Protein AF-A0A975DBH4-F1 (afdb_monomer_lite)

Radius of gyration: 19.82 Å; chains: 1; bounding box: 52×34×59 Å

Foldseek 3Di:
DALADVVLVAHNPHDLVSLLVSCCVVVVHDDDPVNVQQSVQLNVLLCCVPPPDQALLCVQLQLVFFDCLQQDADPPDDPVDDRSVGDGVAFFEWEWEWDQDPFGIWIFIFGDFVNDTDQDWDACDNRTRTNTDDNVGNTTSGGGTPLLVLLLCCLVPNDSSSVVSLSSSLVSVVVSVVVCVVRHHHPYYDFAGSVRLSVQCNVCSVDDSCCRRVPPRPPDPD

Structure (mmCIF, N/CA/C/O backbone):
data_AF-A0A975DBH4-F1
#
_entry.id   AF-A0A975DBH4-F1
#
loop_
_atom_site.group_PDB
_atom_site.id
_atom_site.type_symbol
_atom_site.label_atom_id
_atom_site.label_alt_id
_atom_site.label_comp_id
_atom_site.label_asym_id
_atom_site.label_entity_id
_atom_site.label_seq_id
_atom_site.pdbx_PDB_ins_code
_atom_site.Cartn_x
_atom_site.Cartn_y
_atom_site.Cartn_z
_atom_site.occupancy
_atom_site.B_iso_or_equiv
_atom_site.auth_seq_id
_atom_site.auth_comp_id
_atom_site.auth_asym_id
_atom_site.auth_atom_id
_atom_site.pdbx_PDB_model_num
ATOM 1 N N . MET A 1 1 ? -15.364 19.475 2.484 1.00 45.53 1 MET A N 1
ATOM 2 C CA . MET A 1 1 ? -15.512 18.576 3.645 1.00 45.53 1 MET A CA 1
ATOM 3 C C . MET A 1 1 ? -14.142 18.010 3.915 1.00 45.53 1 MET A C 1
ATOM 5 O O . MET A 1 1 ? -13.527 17.558 2.954 1.00 45.53 1 MET A O 1
ATOM 9 N N . GLY A 1 2 ? -13.657 18.137 5.149 1.00 58.53 2 GLY A N 1
ATOM 10 C CA . GLY A 1 2 ? -12.358 17.598 5.542 1.00 58.53 2 GLY A CA 1
ATOM 11 C C . GLY A 1 2 ? -12.305 16.074 5.429 1.00 58.53 2 GLY A C 1
ATOM 12 O O . GLY A 1 2 ? -13.339 15.416 5.276 1.00 58.53 2 GLY A O 1
ATOM 13 N N . LEU A 1 3 ? -11.099 15.515 5.485 1.00 82.75 3 LEU A N 1
ATOM 14 C CA . LEU A 1 3 ? -10.857 14.070 5.423 1.00 82.75 3 LEU A CA 1
ATOM 15 C C . LEU A 1 3 ? -11.415 13.332 6.647 1.00 82.75 3 LEU A C 1
ATOM 17 O O . LEU A 1 3 ? -11.694 12.138 6.559 1.00 82.75 3 LEU A O 1
ATOM 21 N N . TYR A 1 4 ? -11.619 14.044 7.755 1.00 90.06 4 TYR A N 1
ATOM 22 C CA . TYR A 1 4 ? -12.255 13.540 8.967 1.00 90.06 4 TYR A CA 1
ATOM 23 C C . TYR A 1 4 ? -13.543 14.323 9.271 1.00 90.06 4 TYR A C 1
ATOM 25 O O . TYR A 1 4 ? -13.634 15.511 8.952 1.00 90.06 4 TYR A O 1
ATOM 33 N N . PRO A 1 5 ? -14.540 13.692 9.917 1.00 90.00 5 PRO A N 1
ATOM 34 C CA . PRO A 1 5 ? -15.685 14.394 10.491 1.00 90.00 5 PRO A CA 1
ATOM 35 C C . PRO A 1 5 ? -15.265 15.549 11.412 1.00 90.00 5 PRO A C 1
ATOM 37 O O . PRO A 1 5 ? -14.407 15.374 12.277 1.00 90.00 5 PRO A O 1
ATOM 40 N N . GLU A 1 6 ? -15.912 16.713 11.278 1.00 87.25 6 GLU A N 1
ATOM 41 C CA . GLU A 1 6 ? -15.564 17.930 12.037 1.00 87.25 6 GLU A CA 1
ATOM 42 C C . GLU A 1 6 ? -15.588 17.709 13.556 1.00 87.25 6 GLU A C 1
ATOM 44 O O . GLU A 1 6 ? -14.738 18.233 14.277 1.00 87.25 6 GLU A O 1
ATOM 49 N N . GLN A 1 7 ? -16.509 16.872 14.047 1.00 88.94 7 GLN A N 1
ATOM 50 C CA . GLN A 1 7 ? -16.625 16.541 15.470 1.00 88.94 7 GLN A CA 1
ATOM 51 C C . GLN A 1 7 ? -15.372 15.873 16.065 1.00 88.94 7 GLN A C 1
ATOM 53 O O . GLN A 1 7 ? -15.198 15.895 17.282 1.00 88.94 7 GLN A O 1
ATOM 58 N N . TYR A 1 8 ? -14.496 15.291 15.238 1.00 91.56 8 TYR A N 1
ATOM 59 C CA . TYR A 1 8 ? -13.270 14.644 15.713 1.00 91.56 8 TYR A CA 1
ATOM 60 C C . TYR A 1 8 ? -12.190 15.671 16.069 1.00 91.56 8 TYR A C 1
ATOM 62 O O . TYR A 1 8 ? -11.286 15.365 16.845 1.00 91.56 8 TYR A O 1
ATOM 70 N N . GLY A 1 9 ? -12.277 16.896 15.532 1.00 89.75 9 GLY A N 1
ATOM 71 C CA . GLY A 1 9 ? -11.274 17.941 15.750 1.00 89.75 9 GLY A CA 1
ATOM 72 C C . GLY A 1 9 ? -9.884 17.577 15.214 1.00 89.75 9 GLY A C 1
ATOM 73 O O . GLY A 1 9 ? -8.885 18.063 15.741 1.00 89.75 9 GLY A O 1
ATOM 74 N N . LEU A 1 10 ? -9.822 16.698 14.208 1.00 91.88 10 LEU A N 1
ATOM 75 C CA . LEU A 1 10 ? -8.593 16.286 13.532 1.00 91.88 10 LEU A CA 1
ATOM 76 C C . LEU A 1 10 ? -8.389 17.124 12.260 1.00 91.88 10 LEU A C 1
ATOM 78 O O . LEU A 1 10 ? -9.359 17.331 11.526 1.00 91.88 10 LEU A O 1
ATOM 82 N N . PRO A 1 11 ? -7.164 17.601 11.978 1.00 91.50 11 PRO A N 1
ATOM 83 C CA . PRO A 1 11 ? -6.876 18.296 10.730 1.00 91.50 11 PRO A CA 1
ATOM 84 C C . PRO A 1 11 ? -6.831 17.322 9.538 1.00 91.50 11 PRO A C 1
ATOM 86 O O . PRO A 1 11 ? -6.677 16.112 9.707 1.00 91.50 11 PRO A O 1
ATOM 89 N N . ASP A 1 12 ? -6.939 17.841 8.313 1.00 87.50 12 ASP A N 1
ATOM 90 C CA . ASP A 1 12 ? -6.899 17.013 7.096 1.00 87.50 12 ASP A CA 1
ATOM 91 C C . ASP A 1 12 ? -5.541 16.318 6.902 1.00 87.50 12 ASP A C 1
ATOM 93 O O . ASP A 1 12 ? -5.469 15.202 6.391 1.00 87.50 12 ASP A O 1
ATOM 97 N N . ASP A 1 13 ? -4.458 16.946 7.349 1.00 87.75 13 ASP A N 1
ATOM 98 C CA . ASP A 1 13 ? -3.102 16.404 7.332 1.00 87.75 13 ASP A CA 1
ATOM 99 C C . ASP A 1 13 ? -2.736 15.638 8.613 1.00 87.75 13 ASP A C 1
ATOM 101 O O . ASP A 1 13 ? -1.554 15.389 8.841 1.00 87.75 13 ASP A O 1
ATOM 105 N N . ALA A 1 14 ? -3.728 15.231 9.419 1.00 92.00 14 ALA A N 1
ATOM 106 C CA . ALA A 1 14 ? -3.498 14.456 10.636 1.00 92.00 14 ALA A CA 1
ATOM 107 C C . ALA A 1 14 ? -2.628 13.222 10.371 1.00 92.00 14 ALA A C 1
ATOM 109 O O . ALA A 1 14 ? -2.927 12.405 9.490 1.00 92.00 14 ALA A O 1
ATOM 110 N N . GLU A 1 15 ? -1.598 13.076 11.197 1.00 92.69 15 GLU A N 1
ATOM 111 C CA . GLU A 1 15 ? -0.702 11.925 11.226 1.00 92.69 15 GLU A CA 1
ATOM 112 C C . GLU A 1 15 ? -1.185 10.904 12.261 1.00 92.69 15 GLU A C 1
ATOM 114 O O . GLU A 1 15 ? -2.005 11.194 13.145 1.00 92.69 15 GLU A O 1
ATOM 119 N N . ILE A 1 16 ? -0.600 9.707 12.250 1.00 94.75 16 ILE A N 1
ATOM 120 C CA . ILE A 1 16 ? -0.940 8.660 13.220 1.00 94.75 16 ILE A CA 1
ATOM 121 C C . ILE A 1 16 ? -0.782 9.114 14.682 1.00 94.75 16 ILE A C 1
ATOM 123 O O . ILE A 1 16 ? -1.477 8.626 15.580 1.00 94.75 16 ILE A O 1
ATOM 127 N N . LYS A 1 17 ? 0.120 10.068 14.954 1.00 94.31 17 LYS A N 1
ATOM 128 C CA . LYS A 1 17 ? 0.323 10.648 16.293 1.00 94.31 17 LYS A CA 1
ATOM 129 C C . LYS A 1 17 ? -0.921 11.395 16.789 1.00 94.31 17 LYS A C 1
ATOM 131 O O . LYS A 1 17 ? -1.243 11.292 17.974 1.00 94.31 17 LYS A O 1
ATOM 136 N N . ASP A 1 18 ? -1.635 12.070 15.892 1.00 96.00 18 ASP A N 1
ATOM 137 C CA . ASP A 1 18 ? -2.831 12.852 16.204 1.00 96.00 18 ASP A CA 1
ATOM 138 C C . ASP A 1 18 ? -4.007 11.911 16.485 1.00 96.00 18 ASP A C 1
ATOM 140 O O . ASP A 1 18 ? -4.714 12.070 17.481 1.00 96.00 18 ASP A O 1
ATOM 144 N N . ILE A 1 19 ? -4.133 10.836 15.697 1.00 96.44 19 ILE A N 1
ATOM 145 C CA . ILE A 1 19 ? -5.122 9.770 15.920 1.00 96.44 19 ILE A CA 1
ATOM 146 C C . ILE A 1 19 ? -4.878 9.058 17.263 1.00 96.44 19 ILE A C 1
ATOM 148 O O . ILE A 1 19 ? -5.809 8.815 18.035 1.00 96.44 19 ILE A O 1
ATOM 152 N N . ASN A 1 20 ? -3.616 8.772 17.600 1.00 95.31 20 ASN A N 1
ATOM 153 C CA . ASN A 1 20 ? -3.241 8.199 18.896 1.00 95.31 20 ASN A CA 1
ATOM 154 C C . ASN A 1 20 ? -3.551 9.148 20.066 1.00 95.31 20 ASN A C 1
ATOM 156 O O . ASN A 1 20 ? -4.018 8.701 21.118 1.00 95.31 20 ASN A O 1
ATOM 160 N N . ALA A 1 21 ? -3.287 10.448 19.908 1.00 95.25 21 ALA A N 1
ATOM 161 C CA . ALA A 1 21 ? -3.626 11.456 20.909 1.00 95.25 21 ALA A CA 1
ATOM 162 C C . ALA A 1 21 ? -5.147 11.557 21.102 1.00 95.25 21 ALA A C 1
ATOM 164 O O . ALA A 1 21 ? -5.619 11.620 22.241 1.00 95.25 21 ALA A O 1
ATOM 165 N N . PHE A 1 22 ? -5.911 11.479 20.011 1.00 96.06 22 PHE A N 1
ATOM 166 C CA . PHE A 1 22 ? -7.368 11.438 20.045 1.00 96.06 22 PHE A CA 1
ATOM 167 C C . PHE A 1 22 ? -7.885 10.203 20.797 1.00 96.06 22 PHE A C 1
ATOM 169 O O . PHE A 1 22 ? -8.673 10.351 21.732 1.00 96.06 22 PHE A O 1
ATOM 176 N N . LYS A 1 23 ? -7.353 9.004 20.514 1.00 96.81 23 LYS A N 1
ATOM 177 C CA . LYS A 1 23 ? -7.706 7.774 21.250 1.00 96.81 23 LYS A CA 1
ATOM 178 C C . LYS A 1 23 ? -7.423 7.887 22.747 1.00 96.81 23 LYS A C 1
ATOM 180 O O . LYS A 1 23 ? -8.274 7.546 23.564 1.00 96.81 23 LYS A O 1
ATOM 185 N N . LYS A 1 24 ? -6.250 8.413 23.119 1.00 95.25 24 LYS A N 1
ATOM 186 C CA . LYS A 1 24 ? -5.886 8.646 24.529 1.00 95.25 24 LYS A CA 1
ATOM 187 C C . LYS A 1 24 ? -6.849 9.604 25.216 1.00 95.25 24 LYS A C 1
ATOM 189 O O . LYS A 1 24 ? -7.177 9.387 26.376 1.00 95.25 24 LYS A O 1
ATOM 194 N N . LYS A 1 25 ? -7.299 10.652 24.524 1.00 94.00 25 LYS A N 1
ATOM 195 C CA . LYS A 1 25 ? -8.252 11.619 25.079 1.00 94.00 25 LYS A CA 1
ATOM 196 C C . LYS A 1 25 ? -9.600 10.967 25.396 1.00 94.00 25 LYS A C 1
ATOM 198 O O . LYS A 1 25 ? -10.154 11.249 26.453 1.00 94.00 25 LYS A O 1
ATOM 203 N N . ILE A 1 26 ? -10.098 10.092 24.520 1.00 92.94 26 ILE A N 1
ATOM 204 C CA . ILE A 1 26 ? -11.358 9.359 24.733 1.00 92.94 26 ILE A CA 1
ATOM 205 C C . ILE A 1 26 ? -11.217 8.351 25.886 1.00 92.94 26 ILE A C 1
ATOM 207 O O . ILE A 1 26 ? -12.086 8.266 26.750 1.00 92.94 26 ILE A O 1
ATOM 211 N N . ASN A 1 27 ? -10.091 7.637 25.939 1.00 91.38 27 ASN A N 1
ATOM 212 C CA . ASN A 1 27 ? -9.873 6.517 26.860 1.00 91.38 27 ASN A CA 1
ATOM 213 C C . ASN A 1 27 ? -9.028 6.861 28.094 1.00 91.38 27 ASN A C 1
ATOM 215 O O . ASN A 1 27 ? -8.391 5.982 28.671 1.00 91.38 27 ASN A O 1
ATOM 219 N N . TRP A 1 28 ? -8.985 8.132 28.500 1.00 88.56 28 TRP A N 1
ATOM 220 C CA . TRP A 1 28 ? -8.282 8.569 29.717 1.00 88.56 28 TRP A CA 1
ATOM 221 C C . TRP A 1 28 ? -6.802 8.140 29.783 1.00 88.56 28 TRP A C 1
ATOM 223 O O . TRP A 1 28 ? -6.252 7.887 30.851 1.00 88.56 28 TRP A O 1
ATOM 233 N N . GLY A 1 29 ? -6.141 8.083 28.626 1.00 88.12 29 GLY A N 1
ATOM 234 C CA . GLY A 1 29 ? -4.723 7.757 28.476 1.00 88.12 29 GLY A CA 1
ATOM 235 C C . GLY A 1 29 ? -4.425 6.314 28.063 1.00 88.12 29 GLY A C 1
ATOM 236 O O . GLY A 1 29 ? -3.310 6.054 27.602 1.00 88.12 29 GLY A O 1
ATOM 237 N N . GLU A 1 30 ? -5.388 5.395 28.146 1.00 89.19 30 GLU A N 1
ATOM 238 C CA . GLU A 1 30 ? -5.184 3.998 27.751 1.00 89.19 30 GLU A CA 1
ATOM 239 C C . GLU A 1 30 ? -5.454 3.770 26.257 1.00 89.19 30 GLU A C 1
ATOM 241 O O . GLU A 1 30 ? -6.458 4.211 25.702 1.00 89.19 30 GLU A O 1
ATOM 246 N N . ILE A 1 31 ? -4.565 3.035 25.582 1.00 92.25 31 ILE A N 1
ATOM 247 C CA . ILE A 1 31 ? -4.790 2.595 24.199 1.00 92.25 31 ILE A CA 1
ATOM 248 C C . ILE A 1 31 ? -4.929 1.068 24.190 1.00 92.25 31 ILE A C 1
ATOM 250 O O . ILE A 1 31 ? -3.949 0.386 24.497 1.00 92.25 31 ILE A O 1
ATOM 254 N N . PRO A 1 32 ? -6.090 0.512 23.792 1.00 94.62 32 PRO A N 1
ATOM 255 C CA . PRO A 1 32 ? -6.290 -0.931 23.706 1.00 94.62 32 PRO A CA 1
ATOM 256 C C . PRO A 1 32 ? -5.304 -1.617 22.753 1.00 94.62 32 PRO A C 1
ATOM 258 O O . PRO A 1 32 ? -4.976 -1.084 21.692 1.00 94.62 32 PRO A O 1
ATOM 261 N N . ALA A 1 33 ? -4.894 -2.846 23.080 1.00 95.75 33 ALA A N 1
ATOM 262 C CA . ALA A 1 33 ? -3.910 -3.600 22.296 1.00 95.75 33 ALA A CA 1
ATOM 263 C C . ALA A 1 33 ? -4.304 -3.777 20.818 1.00 95.75 33 ALA A C 1
ATOM 265 O O . ALA A 1 33 ? -3.446 -3.721 19.940 1.00 95.75 33 ALA A O 1
ATOM 266 N N . PHE A 1 34 ? -5.599 -3.949 20.526 1.00 96.19 34 PHE A N 1
ATOM 267 C CA . PHE A 1 34 ? -6.061 -4.110 19.147 1.00 96.19 34 PHE A CA 1
ATOM 268 C C . PHE A 1 34 ? -5.871 -2.831 18.316 1.00 96.19 34 PHE A C 1
ATOM 270 O O . PHE A 1 34 ? -5.371 -2.889 17.195 1.00 96.19 34 PHE A O 1
ATOM 277 N N . PHE A 1 35 ? -6.175 -1.672 18.906 1.00 97.75 35 PHE A N 1
ATOM 278 C CA . PHE A 1 35 ? -5.903 -0.374 18.295 1.00 97.75 35 PHE A CA 1
ATOM 279 C C . PHE A 1 35 ? -4.400 -0.168 18.087 1.00 97.75 35 PHE A C 1
ATOM 281 O O . PHE A 1 35 ? -3.986 0.241 17.009 1.00 97.75 35 PHE A O 1
ATOM 288 N N . GLN A 1 36 ? -3.566 -0.503 19.081 1.00 96.88 36 GLN A N 1
ATOM 289 C CA . GLN A 1 36 ? -2.107 -0.390 18.952 1.00 96.88 36 GLN A CA 1
ATOM 290 C C . GLN A 1 36 ? -1.554 -1.262 17.818 1.00 96.88 36 GLN A C 1
ATOM 292 O O . GLN A 1 36 ? -0.681 -0.815 17.078 1.00 96.88 36 GLN A O 1
ATOM 297 N N . LEU A 1 37 ? -2.060 -2.491 17.666 1.00 97.62 37 LEU A N 1
ATOM 298 C CA . LEU A 1 37 ? -1.641 -3.416 16.611 1.00 97.62 37 LEU A CA 1
ATOM 299 C C . LEU A 1 37 ? -1.875 -2.820 15.217 1.00 97.62 37 LEU A C 1
ATOM 301 O O . LEU A 1 37 ? -0.970 -2.817 14.382 1.00 97.62 37 LEU A O 1
ATOM 305 N N . VAL A 1 38 ? -3.084 -2.313 14.977 1.00 98.06 38 VAL A N 1
ATOM 306 C CA . VAL A 1 38 ? -3.473 -1.719 13.692 1.00 98.06 38 VAL A CA 1
ATOM 307 C C . VAL A 1 38 ? -2.775 -0.374 13.491 1.00 98.06 38 VAL A C 1
ATOM 309 O O . VAL A 1 38 ? -2.179 -0.138 12.441 1.00 98.06 38 VAL A O 1
ATOM 312 N N . GLY A 1 39 ? -2.771 0.473 14.521 1.00 97.62 39 GLY A N 1
ATOM 313 C CA . GLY A 1 39 ? -2.169 1.801 14.490 1.00 97.62 39 GLY A CA 1
ATOM 314 C C . GLY A 1 39 ? -0.667 1.774 14.245 1.00 97.62 39 GLY A C 1
ATOM 315 O O . GLY A 1 39 ? -0.176 2.574 13.456 1.00 97.62 39 GLY A O 1
ATOM 316 N N . LYS A 1 40 ? 0.062 0.812 14.820 1.00 96.56 40 LYS A N 1
ATOM 317 C CA . LYS A 1 40 ? 1.493 0.635 14.537 1.00 96.56 40 LYS A CA 1
ATOM 318 C C . LYS A 1 40 ? 1.746 0.302 13.066 1.00 96.56 40 LYS A C 1
ATOM 320 O O . LYS A 1 40 ? 2.626 0.891 12.457 1.00 96.56 40 LYS A O 1
ATOM 325 N N . ALA A 1 41 ? 0.968 -0.605 12.480 1.00 96.12 41 ALA A N 1
ATOM 326 C CA . ALA A 1 41 ? 1.149 -0.972 11.078 1.00 96.12 41 ALA A CA 1
ATOM 327 C C . ALA A 1 41 ? 0.833 0.188 10.117 1.00 96.12 41 ALA A C 1
ATOM 329 O O . ALA A 1 41 ? 1.483 0.331 9.082 1.00 96.12 41 ALA A O 1
ATOM 330 N N . ILE A 1 42 ? -0.144 1.033 10.466 1.00 96.62 42 ILE A N 1
ATOM 331 C CA . ILE A 1 42 ? -0.444 2.255 9.710 1.00 96.62 42 ILE A CA 1
ATOM 332 C C . ILE A 1 42 ? 0.678 3.283 9.887 1.00 96.62 42 ILE A C 1
ATOM 334 O O . ILE A 1 42 ? 1.105 3.859 8.892 1.00 96.62 42 ILE A O 1
ATOM 338 N N . ALA A 1 43 ? 1.212 3.447 11.103 1.00 94.56 43 ALA A N 1
ATOM 339 C CA . ALA A 1 43 ? 2.381 4.290 11.364 1.00 94.56 43 ALA A CA 1
ATOM 340 C C . ALA A 1 43 ? 3.599 3.858 10.536 1.00 94.56 43 ALA A C 1
ATOM 342 O O . ALA A 1 43 ? 4.29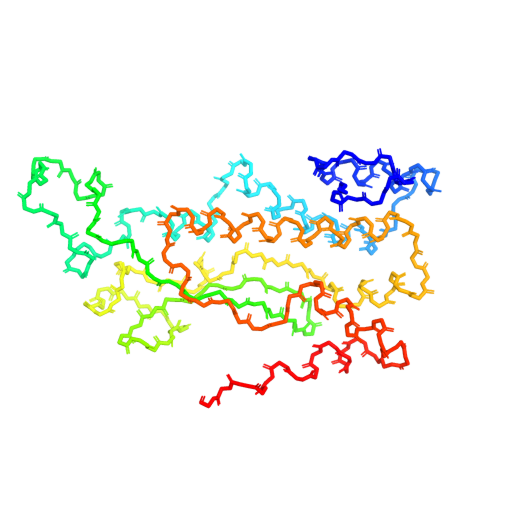8 4.705 9.995 1.00 94.56 43 ALA A O 1
ATOM 343 N N . ASP A 1 44 ? 3.846 2.550 10.412 1.00 91.50 44 ASP A N 1
ATOM 344 C CA . ASP A 1 44 ? 4.948 2.021 9.604 1.00 91.50 44 ASP A CA 1
ATOM 345 C C . ASP A 1 44 ? 4.740 2.360 8.112 1.00 91.50 44 ASP A C 1
ATOM 347 O O . ASP A 1 44 ? 5.665 2.818 7.437 1.00 91.50 44 ASP A O 1
ATOM 351 N N . ALA A 1 45 ? 3.511 2.206 7.603 1.00 91.81 45 ALA A N 1
ATOM 352 C CA . ALA A 1 45 ? 3.156 2.562 6.227 1.00 91.81 45 ALA A CA 1
ATOM 353 C C . ALA A 1 45 ? 3.235 4.078 5.957 1.00 91.81 45 ALA A C 1
ATOM 355 O O . ALA A 1 45 ? 3.706 4.489 4.897 1.00 91.81 45 ALA A O 1
ATOM 356 N N . GLU A 1 46 ? 2.818 4.906 6.915 1.00 90.56 46 GLU A N 1
ATOM 357 C CA . GLU A 1 46 ? 2.958 6.365 6.876 1.00 90.56 46 GLU A CA 1
ATOM 358 C C . GLU A 1 46 ? 4.437 6.777 6.946 1.00 90.56 46 GLU A C 1
ATOM 360 O O . GLU A 1 46 ? 4.911 7.578 6.142 1.00 90.56 46 GLU A O 1
ATOM 365 N N . GLY A 1 47 ? 5.221 6.162 7.830 1.00 87.19 47 GLY A N 1
ATOM 366 C CA . GLY A 1 47 ? 6.653 6.417 7.964 1.00 87.19 47 GLY A CA 1
ATOM 367 C C . GLY A 1 47 ? 7.436 6.125 6.682 1.00 87.19 47 GLY A C 1
ATOM 368 O O . GLY A 1 47 ? 8.398 6.832 6.374 1.00 87.19 47 GLY A O 1
ATOM 369 N N . PHE A 1 48 ? 7.010 5.141 5.884 1.00 81.50 48 PHE A N 1
ATOM 370 C CA . PHE A 1 48 ? 7.589 4.885 4.561 1.00 81.50 48 PHE A CA 1
ATOM 371 C C . PHE A 1 48 ? 7.410 6.045 3.586 1.00 81.50 48 PHE A C 1
ATOM 373 O O . PHE A 1 48 ? 8.323 6.302 2.799 1.00 81.50 48 PHE A O 1
ATOM 380 N N . ILE A 1 49 ? 6.280 6.747 3.662 1.00 78.81 49 ILE A N 1
ATOM 381 C CA . ILE A 1 49 ? 5.993 7.925 2.839 1.00 78.81 49 ILE A CA 1
ATOM 382 C C . ILE A 1 49 ? 6.918 9.086 3.230 1.00 78.81 49 ILE A C 1
ATOM 384 O O . ILE A 1 49 ? 7.435 9.776 2.354 1.00 78.81 49 ILE A O 1
ATOM 388 N N . HIS A 1 50 ? 7.170 9.280 4.528 1.00 72.50 50 HIS A N 1
ATOM 389 C CA . HIS A 1 50 ? 7.920 10.438 5.029 1.00 72.50 50 HIS A CA 1
ATOM 390 C C . HIS A 1 50 ? 9.441 10.255 5.058 1.00 72.50 50 HIS A C 1
ATOM 392 O O . HIS A 1 50 ? 10.178 11.187 4.739 1.00 72.50 50 HIS A O 1
ATOM 398 N N . TYR A 1 51 ? 9.927 9.079 5.457 1.00 66.81 51 TYR A N 1
ATOM 399 C CA . TYR A 1 51 ? 11.334 8.898 5.843 1.00 66.81 51 TYR A CA 1
ATOM 400 C C . TYR A 1 51 ? 12.118 7.960 4.920 1.00 66.81 51 TYR A C 1
ATOM 402 O O . TYR A 1 51 ? 13.345 7.911 4.993 1.00 66.81 51 TYR A O 1
ATOM 410 N N . GLY A 1 52 ? 11.444 7.240 4.016 1.00 57.31 52 GLY A N 1
ATOM 411 C CA . GLY A 1 52 ? 12.102 6.521 2.928 1.00 57.31 52 GLY A CA 1
ATOM 412 C C . GLY A 1 52 ? 13.123 5.457 3.363 1.00 57.31 52 GLY A C 1
ATOM 413 O O . GLY A 1 52 ? 14.214 5.390 2.801 1.00 57.31 52 GLY A O 1
ATOM 414 N N . PHE A 1 53 ? 12.823 4.596 4.332 1.00 64.69 53 PHE A N 1
ATOM 415 C CA . PHE A 1 53 ? 13.630 3.378 4.519 1.00 64.69 53 PHE A CA 1
ATOM 416 C C . PHE A 1 53 ? 13.531 2.460 3.283 1.00 64.69 53 PHE A C 1
ATOM 418 O O . PHE A 1 53 ? 12.619 2.623 2.472 1.00 64.69 53 PHE A O 1
ATOM 425 N N . ASP A 1 54 ? 14.480 1.534 3.097 1.00 76.31 54 ASP A N 1
ATOM 426 C CA . ASP A 1 54 ? 14.462 0.603 1.956 1.00 76.31 54 ASP A CA 1
ATOM 427 C C . ASP A 1 54 ? 13.144 -0.193 1.936 1.00 76.31 54 ASP A C 1
ATOM 429 O O . ASP A 1 54 ? 12.854 -0.948 2.863 1.00 76.31 54 ASP A O 1
ATOM 433 N N . ASN A 1 55 ? 12.312 0.037 0.920 1.00 88.12 55 ASN A N 1
ATOM 434 C CA . ASN A 1 55 ? 10.950 -0.484 0.836 1.00 88.12 55 ASN A CA 1
ATOM 435 C C . ASN A 1 55 ? 10.542 -0.738 -0.623 1.00 88.12 55 ASN A C 1
ATOM 437 O O . ASN A 1 55 ? 11.212 -0.300 -1.561 1.00 88.12 55 ASN A O 1
ATOM 441 N N . ALA A 1 56 ? 9.416 -1.430 -0.811 1.00 93.06 56 ALA A N 1
ATOM 442 C CA . ALA A 1 56 ? 8.906 -1.777 -2.136 1.00 93.06 56 ALA A CA 1
ATOM 443 C C . ALA A 1 56 ? 8.700 -0.549 -3.038 1.00 93.06 56 ALA A C 1
ATOM 445 O O . ALA A 1 56 ? 9.061 -0.597 -4.211 1.00 93.06 56 ALA A O 1
ATOM 446 N N . PHE A 1 57 ? 8.198 0.565 -2.490 1.00 93.19 57 PHE A N 1
ATOM 447 C CA . PHE A 1 57 ? 8.035 1.817 -3.233 1.00 93.19 57 PHE A CA 1
ATOM 448 C C . PHE A 1 57 ? 9.369 2.277 -3.834 1.00 93.19 57 PHE A C 1
ATOM 450 O O . PHE A 1 57 ? 9.464 2.462 -5.044 1.00 93.19 57 PHE A O 1
ATOM 457 N N . LYS A 1 58 ? 10.425 2.371 -3.016 1.00 92.19 58 LYS A N 1
ATOM 458 C CA . LYS A 1 58 ? 11.764 2.769 -3.463 1.00 92.19 58 LYS A CA 1
ATOM 459 C C . LYS A 1 58 ? 12.326 1.840 -4.527 1.00 92.19 58 LYS A C 1
ATOM 461 O O . LYS A 1 58 ? 12.915 2.330 -5.479 1.00 92.19 58 LYS A O 1
ATOM 466 N N . LYS A 1 59 ? 12.133 0.524 -4.397 1.00 94.00 59 LYS A N 1
ATOM 467 C CA . LYS A 1 59 ? 12.586 -0.441 -5.413 1.00 94.00 59 LYS A CA 1
ATOM 468 C C . LYS A 1 59 ? 11.843 -0.288 -6.743 1.00 94.00 59 LYS A C 1
ATOM 470 O O . LYS A 1 59 ? 12.437 -0.509 -7.793 1.00 94.00 59 LYS A O 1
ATOM 475 N N . LEU A 1 60 ? 10.556 0.061 -6.701 1.00 95.69 60 LEU A N 1
ATOM 476 C CA . LEU A 1 60 ? 9.739 0.284 -7.894 1.00 95.69 60 LEU A CA 1
ATOM 477 C C . LEU A 1 60 ? 10.138 1.571 -8.629 1.00 95.69 60 LEU A C 1
ATOM 479 O O . LEU A 1 60 ? 10.240 1.567 -9.853 1.00 95.69 60 LEU A O 1
ATOM 483 N N . VAL A 1 61 ? 10.394 2.656 -7.895 1.00 94.88 61 VAL A N 1
ATOM 484 C CA . VAL A 1 61 ? 10.772 3.957 -8.484 1.00 94.88 61 VAL A CA 1
ATOM 485 C C . VAL A 1 61 ? 12.283 4.113 -8.701 1.00 94.88 61 VAL A C 1
ATOM 487 O O . VAL A 1 61 ? 12.736 5.140 -9.202 1.00 94.88 61 VAL A O 1
ATOM 490 N N . ASP A 1 62 ? 13.086 3.106 -8.342 1.00 94.88 62 ASP A N 1
ATOM 491 C CA . ASP A 1 62 ? 14.523 3.114 -8.609 1.00 94.88 62 ASP A CA 1
ATOM 492 C C . ASP A 1 62 ? 14.785 2.964 -10.109 1.00 94.88 62 ASP A C 1
ATOM 494 O O . ASP A 1 62 ? 14.815 1.858 -10.658 1.00 94.88 62 ASP A O 1
ATOM 498 N N . ARG A 1 63 ? 15.045 4.102 -10.757 1.00 95.69 63 ARG A N 1
ATOM 499 C CA . ARG A 1 63 ? 15.382 4.195 -12.181 1.00 95.69 63 ARG A CA 1
ATOM 500 C C . ARG A 1 63 ? 16.577 3.329 -12.575 1.00 95.69 63 ARG A C 1
ATOM 502 O O . ARG A 1 63 ? 16.672 2.909 -13.723 1.00 95.69 63 ARG A O 1
ATOM 509 N N . LYS A 1 64 ? 17.478 2.978 -11.649 1.00 95.31 64 LYS A N 1
ATOM 510 C CA . LYS A 1 64 ? 18.582 2.046 -11.951 1.00 95.31 64 LYS A CA 1
ATOM 511 C C . LYS A 1 64 ? 18.085 0.646 -12.292 1.00 95.31 64 LYS A C 1
ATOM 513 O O . LYS A 1 64 ? 18.764 -0.057 -13.041 1.00 95.31 64 LYS A O 1
ATOM 518 N N . ASN A 1 65 ? 16.923 0.263 -11.770 1.00 96.62 65 ASN A N 1
ATOM 519 C CA . ASN A 1 65 ? 16.271 -1.013 -12.025 1.00 96.62 65 ASN A CA 1
ATOM 520 C C . ASN A 1 65 ? 15.276 -0.954 -13.198 1.00 96.62 65 ASN A C 1
ATOM 522 O O . ASN A 1 65 ? 14.603 -1.942 -13.463 1.00 96.62 65 ASN A O 1
ATOM 526 N N . TRP A 1 66 ? 15.140 0.162 -13.914 1.00 97.12 66 TRP A N 1
ATOM 527 C CA . TRP A 1 66 ? 14.230 0.255 -15.060 1.00 97.12 66 TRP A CA 1
ATOM 528 C C . TRP A 1 66 ? 14.883 -0.290 -16.333 1.00 97.12 66 TRP A C 1
ATOM 530 O O . TRP A 1 66 ? 16.078 -0.093 -16.559 1.00 97.12 66 TRP A O 1
ATOM 540 N N . ASN A 1 67 ? 14.112 -0.995 -17.163 1.00 96.12 67 ASN A N 1
ATOM 541 C CA . ASN A 1 67 ? 14.596 -1.563 -18.421 1.00 96.12 67 ASN A CA 1
ATOM 542 C C . ASN A 1 67 ? 14.456 -0.551 -19.573 1.00 96.12 67 ASN A C 1
ATOM 544 O O . ASN A 1 67 ? 13.432 -0.499 -20.253 1.00 96.12 67 ASN A O 1
ATOM 548 N N . TYR A 1 68 ? 15.493 0.255 -19.798 1.00 95.25 68 TYR A N 1
ATOM 549 C CA . TYR A 1 68 ? 15.497 1.308 -20.818 1.00 95.25 68 TYR A CA 1
ATOM 550 C C . TYR A 1 68 ? 15.432 0.792 -22.259 1.00 95.25 68 TYR A C 1
ATOM 552 O O . TYR A 1 68 ? 14.912 1.506 -23.115 1.00 95.25 68 TYR A O 1
ATOM 560 N N . ASP A 1 69 ? 15.853 -0.448 -22.522 1.00 93.75 69 ASP A N 1
ATOM 561 C CA . ASP A 1 69 ? 15.710 -1.060 -23.848 1.00 93.75 69 ASP A CA 1
ATOM 562 C C . ASP A 1 69 ? 14.228 -1.217 -24.228 1.00 93.75 69 ASP A C 1
ATOM 564 O O . ASP A 1 69 ? 13.850 -1.043 -25.386 1.00 93.75 69 ASP A O 1
ATOM 568 N N . LEU A 1 70 ? 13.370 -1.495 -23.238 1.00 95.00 70 LEU A N 1
ATOM 569 C CA . LEU A 1 70 ? 11.927 -1.669 -23.426 1.00 95.00 70 LEU A CA 1
ATOM 570 C C . LEU A 1 70 ? 11.126 -0.369 -23.234 1.00 95.00 70 LEU A C 1
ATOM 572 O O . LEU A 1 70 ? 10.060 -0.187 -23.833 1.00 95.00 70 LEU A O 1
ATOM 576 N N . LEU A 1 71 ? 11.609 0.521 -22.367 1.00 95.44 71 LEU A N 1
ATOM 577 C CA . LEU A 1 71 ? 10.963 1.802 -22.059 1.00 95.44 71 LEU A CA 1
ATOM 578 C C . LEU A 1 71 ? 11.323 2.900 -23.064 1.00 95.44 71 LEU A C 1
ATOM 580 O O . LEU A 1 71 ? 10.562 3.855 -23.215 1.00 95.44 71 LEU A O 1
ATOM 584 N N . GLY A 1 72 ? 12.440 2.733 -23.772 1.00 93.62 72 GLY A N 1
ATOM 585 C CA . GLY A 1 72 ? 12.945 3.643 -24.786 1.00 93.62 72 GLY A CA 1
ATOM 586 C C . GLY A 1 72 ? 13.635 4.878 -24.207 1.00 93.62 72 GLY A C 1
ATOM 587 O O . GLY A 1 72 ? 13.298 5.371 -23.130 1.00 93.62 72 GLY A O 1
ATOM 588 N N . ILE A 1 73 ? 14.583 5.411 -24.975 1.00 92.38 73 ILE A N 1
ATOM 589 C CA . ILE A 1 73 ? 15.279 6.672 -24.707 1.00 92.38 73 ILE A CA 1
ATOM 590 C C . ILE A 1 73 ? 15.077 7.581 -25.920 1.00 92.38 73 ILE A C 1
ATOM 592 O O . ILE A 1 73 ? 15.228 7.134 -27.055 1.00 92.38 73 ILE A O 1
ATOM 596 N N . ALA A 1 74 ? 14.729 8.849 -25.691 1.00 89.75 74 ALA A N 1
ATOM 597 C CA . ALA A 1 74 ? 14.565 9.814 -26.774 1.00 89.75 74 ALA A CA 1
ATOM 598 C C . ALA A 1 74 ? 15.887 10.039 -27.530 1.00 89.75 74 ALA A C 1
ATOM 600 O O . ALA A 1 74 ? 16.948 10.156 -26.918 1.00 89.75 74 ALA A O 1
ATOM 601 N N . ASP A 1 75 ? 15.830 10.190 -28.855 1.00 87.44 75 ASP A N 1
ATOM 602 C CA . ASP A 1 75 ? 17.029 10.427 -29.676 1.00 87.44 75 ASP A CA 1
ATOM 603 C C . ASP A 1 75 ? 17.764 11.726 -29.316 1.00 87.44 75 ASP A C 1
ATOM 605 O O . ASP A 1 75 ? 18.971 11.837 -29.519 1.00 87.44 75 ASP A O 1
ATOM 609 N N . THR A 1 76 ? 17.044 12.696 -28.748 1.00 88.38 76 THR A N 1
ATOM 610 C CA . THR A 1 76 ? 17.577 13.980 -28.275 1.00 88.38 76 THR A CA 1
ATOM 611 C C . THR A 1 76 ? 18.221 13.907 -26.891 1.00 88.38 76 THR A C 1
ATOM 613 O O . THR A 1 76 ? 18.702 14.927 -26.401 1.00 88.38 76 THR A O 1
ATOM 616 N N . ALA A 1 77 ? 18.184 12.753 -26.219 1.00 87.88 77 ALA A N 1
ATOM 617 C CA . ALA A 1 77 ? 18.766 12.600 -24.893 1.00 87.88 77 ALA A CA 1
ATOM 618 C C . ALA A 1 77 ? 20.298 12.684 -24.940 1.00 87.88 77 ALA A C 1
ATOM 620 O O . ALA A 1 77 ? 20.943 12.173 -25.858 1.00 87.88 77 ALA A O 1
ATOM 621 N N . ASP A 1 78 ? 20.888 13.296 -23.912 1.00 88.19 78 ASP A N 1
ATOM 622 C CA . ASP A 1 78 ? 22.338 13.340 -23.749 1.00 88.19 78 ASP A CA 1
ATOM 623 C C . ASP A 1 78 ? 22.872 11.947 -23.386 1.00 88.19 78 ASP A C 1
ATOM 625 O O . ASP A 1 78 ? 22.808 11.507 -22.238 1.00 88.19 78 ASP A O 1
ATOM 629 N N . ARG A 1 79 ? 23.421 11.251 -24.386 1.00 84.50 79 ARG A N 1
ATOM 630 C CA . ARG A 1 79 ? 23.970 9.893 -24.242 1.00 84.50 79 ARG A CA 1
ATOM 631 C C . ARG A 1 79 ? 25.280 9.836 -23.448 1.00 84.50 79 ARG A C 1
ATOM 633 O O . ARG A 1 79 ? 25.823 8.748 -23.272 1.00 84.50 79 ARG A O 1
ATOM 640 N N . THR A 1 80 ? 25.808 10.972 -22.991 1.00 88.31 80 THR A N 1
ATOM 641 C CA . THR A 1 80 ? 26.945 10.998 -22.059 1.00 88.31 80 THR A CA 1
ATOM 642 C C . THR A 1 80 ? 26.515 10.760 -20.610 1.00 88.31 80 THR A C 1
ATOM 644 O O . THR A 1 80 ? 27.341 10.370 -19.782 1.00 88.31 80 THR A O 1
ATOM 647 N N . LEU A 1 81 ? 25.227 10.948 -20.302 1.00 88.69 81 LEU A N 1
ATOM 648 C CA . LEU A 1 81 ? 24.659 10.673 -18.988 1.00 88.69 81 LEU A CA 1
ATOM 649 C C . LEU A 1 81 ? 24.434 9.168 -18.784 1.00 88.69 81 LEU A C 1
ATOM 651 O O . LEU A 1 81 ? 24.148 8.440 -19.738 1.00 88.69 81 LEU A O 1
ATOM 655 N N . PRO A 1 82 ? 24.516 8.674 -17.536 1.00 88.25 82 PRO A N 1
ATOM 656 C CA . PRO A 1 82 ? 24.121 7.304 -17.250 1.00 88.25 82 PRO A CA 1
ATOM 657 C C . PRO A 1 82 ? 22.616 7.125 -17.507 1.00 88.25 82 PRO A C 1
ATOM 659 O O . PRO A 1 82 ? 21.835 8.016 -17.186 1.00 88.25 82 PRO A O 1
ATOM 662 N N . GLU A 1 83 ? 22.197 5.956 -18.006 1.00 85.56 83 GLU A N 1
ATOM 663 C CA . GLU A 1 83 ? 20.796 5.674 -18.394 1.00 85.56 83 GLU A CA 1
ATOM 664 C C . GLU A 1 83 ? 19.763 6.112 -17.347 1.00 85.56 83 GLU A C 1
ATOM 666 O O . GLU A 1 83 ? 18.777 6.755 -17.675 1.00 85.56 83 GLU A O 1
ATOM 671 N N . HIS A 1 84 ? 20.021 5.830 -16.066 1.00 87.88 84 HIS A N 1
ATOM 672 C CA . HIS A 1 84 ? 19.105 6.147 -14.966 1.00 87.88 84 HIS A CA 1
ATOM 673 C C . HIS A 1 84 ? 18.933 7.653 -14.687 1.00 87.88 84 HIS A C 1
ATOM 675 O O . HIS A 1 84 ? 18.040 8.031 -13.928 1.00 87.88 84 HIS A O 1
ATOM 681 N N . ALA A 1 85 ? 19.790 8.505 -15.258 1.00 90.38 85 ALA A N 1
ATOM 682 C CA . ALA A 1 85 ? 19.661 9.962 -15.226 1.00 90.38 85 ALA A CA 1
ATOM 683 C C . ALA A 1 85 ? 18.883 10.512 -16.434 1.00 90.38 85 ALA A C 1
ATOM 685 O O . ALA A 1 85 ? 18.582 11.703 -16.474 1.00 90.38 85 ALA A O 1
ATOM 686 N N . ILE A 1 86 ? 18.554 9.658 -17.405 1.00 89.69 86 ILE A N 1
ATOM 687 C CA . ILE A 1 86 ? 17.775 10.005 -18.589 1.00 89.69 86 ILE A CA 1
ATOM 688 C C . ILE A 1 86 ? 16.302 9.670 -18.327 1.00 89.69 86 ILE A C 1
ATOM 690 O O . ILE A 1 86 ? 15.966 8.624 -17.762 1.00 89.69 86 ILE A O 1
ATOM 694 N N . GLU A 1 87 ? 15.411 10.573 -18.734 1.00 89.69 87 GLU A N 1
ATOM 695 C CA . GLU A 1 87 ? 13.971 10.326 -18.705 1.00 89.69 87 GLU A CA 1
ATOM 696 C C . GLU A 1 87 ? 13.602 9.323 -19.814 1.00 89.69 87 GLU A C 1
ATOM 698 O O . GLU A 1 87 ? 13.927 9.572 -20.982 1.00 89.69 87 GLU A O 1
ATOM 703 N N . PRO A 1 88 ? 12.964 8.182 -19.491 1.00 93.12 88 PRO A N 1
ATOM 704 C CA . PRO A 1 88 ? 12.533 7.239 -20.514 1.00 93.12 88 PRO A CA 1
ATOM 705 C C . PRO A 1 88 ? 11.375 7.812 -21.344 1.00 93.12 88 PRO A C 1
ATOM 707 O O . PRO A 1 88 ? 10.660 8.711 -20.904 1.00 93.12 88 PRO A O 1
ATOM 710 N N . ILE A 1 89 ? 11.129 7.246 -22.530 1.00 95.56 89 ILE A N 1
ATOM 711 C CA . ILE A 1 89 ? 9.967 7.630 -23.361 1.00 95.56 89 ILE A CA 1
ATOM 712 C C . ILE A 1 89 ? 8.655 7.374 -22.605 1.00 95.56 89 ILE A C 1
ATOM 714 O O . ILE A 1 89 ? 7.681 8.113 -22.764 1.00 95.56 89 ILE A O 1
ATOM 718 N N . ARG A 1 90 ? 8.626 6.332 -21.770 1.00 95.31 90 ARG A N 1
ATOM 719 C CA . ARG A 1 90 ? 7.519 6.032 -20.861 1.00 95.31 90 ARG A CA 1
ATOM 720 C C . ARG A 1 90 ? 8.036 5.430 -19.548 1.00 95.31 90 ARG A C 1
ATOM 722 O O . ARG A 1 90 ? 9.001 4.669 -19.590 1.00 95.31 90 ARG A O 1
ATOM 729 N N . PRO A 1 91 ? 7.383 5.684 -18.404 1.00 96.00 91 PRO A N 1
ATOM 730 C CA . PRO A 1 91 ? 7.693 4.977 -17.164 1.00 96.00 91 PRO A CA 1
ATOM 731 C C . PRO A 1 91 ? 7.259 3.498 -17.196 1.00 96.00 91 PRO A C 1
ATOM 733 O O . PRO A 1 91 ? 6.391 3.131 -18.002 1.00 96.00 91 PRO A O 1
ATOM 736 N N . PRO A 1 92 ? 7.803 2.652 -16.299 1.00 96.94 92 PRO A N 1
ATOM 737 C CA . PRO A 1 92 ? 7.331 1.287 -16.113 1.00 96.94 92 PRO A CA 1
ATOM 738 C C . PRO A 1 92 ? 5.860 1.213 -15.706 1.00 96.94 92 PRO A C 1
ATOM 740 O O . PRO A 1 92 ? 5.323 2.078 -15.007 1.00 96.94 92 PRO A O 1
ATOM 743 N N . LYS A 1 93 ? 5.223 0.119 -16.103 1.00 97.25 93 LYS A N 1
ATOM 744 C CA . LYS A 1 93 ? 3.828 -0.198 -15.859 1.00 97.25 93 LYS A CA 1
ATOM 745 C C . LYS A 1 93 ? 3.684 -1.223 -14.742 1.00 97.25 93 LYS A C 1
ATOM 747 O O . LYS A 1 93 ? 4.313 -2.281 -14.755 1.00 97.25 93 LYS A O 1
ATOM 752 N N . ILE A 1 94 ? 2.765 -0.948 -13.820 1.00 98.06 94 ILE A N 1
ATOM 753 C CA . ILE A 1 94 ? 2.396 -1.861 -12.735 1.00 98.06 94 ILE A CA 1
ATOM 754 C C . ILE A 1 94 ? 0.879 -1.973 -12.575 1.00 98.06 94 ILE A C 1
ATOM 756 O O . ILE A 1 94 ? 0.112 -1.105 -12.998 1.00 98.06 94 ILE A O 1
ATOM 760 N N . CYS A 1 95 ? 0.441 -3.061 -11.952 1.00 98.31 95 CYS A N 1
ATOM 761 C CA . CYS A 1 95 ? -0.905 -3.232 -11.421 1.00 98.31 95 CYS A CA 1
ATOM 762 C C . CYS A 1 95 ? -0.852 -3.209 -9.901 1.00 98.31 95 CYS A C 1
ATOM 764 O O . CYS A 1 95 ? 0.008 -3.859 -9.303 1.00 98.31 95 CYS A O 1
ATOM 766 N N . LEU A 1 96 ? -1.803 -2.521 -9.278 1.00 98.44 96 LEU A N 1
ATOM 767 C CA . LEU A 1 96 ? -1.981 -2.548 -7.833 1.00 98.44 96 LEU A CA 1
ATOM 768 C C . LEU A 1 96 ? -3.171 -3.427 -7.457 1.00 98.44 96 LEU A C 1
ATOM 770 O O . LEU A 1 96 ? -4.179 -3.462 -8.160 1.00 98.44 96 LEU A O 1
ATOM 774 N N . TYR A 1 97 ? -3.057 -4.137 -6.341 1.00 97.62 97 TYR A N 1
ATOM 775 C CA . TYR A 1 97 ? -4.116 -4.977 -5.792 1.00 97.62 97 TYR A CA 1
ATOM 776 C C . TYR A 1 97 ? -4.340 -4.669 -4.320 1.00 97.62 97 TYR A C 1
ATOM 778 O O . TYR A 1 97 ? -3.427 -4.792 -3.502 1.00 97.62 97 TYR A O 1
ATOM 786 N N . HIS A 1 98 ? -5.586 -4.355 -3.986 1.00 97.25 98 HIS A N 1
ATOM 787 C CA . HIS A 1 98 ? -6.087 -4.380 -2.622 1.00 97.25 98 HIS A CA 1
ATOM 788 C C . HIS A 1 98 ? -6.510 -5.806 -2.262 1.00 97.25 98 HIS A C 1
ATOM 790 O O . HIS A 1 98 ? -7.441 -6.351 -2.861 1.00 97.25 98 HIS A O 1
ATOM 796 N N . VAL A 1 99 ? -5.854 -6.409 -1.274 1.00 95.44 99 VAL A N 1
ATOM 797 C CA . VAL A 1 99 ? -6.140 -7.783 -0.848 1.00 95.44 99 VAL A CA 1
ATOM 798 C C . VAL A 1 99 ? -6.540 -7.789 0.617 1.00 95.44 99 VAL A C 1
ATOM 800 O O . VAL A 1 99 ? -5.775 -7.344 1.469 1.00 95.44 99 VAL A O 1
ATOM 803 N N . PHE A 1 100 ? -7.711 -8.353 0.920 1.00 95.25 100 PHE A N 1
ATOM 804 C CA . PHE A 1 100 ? -8.018 -8.785 2.283 1.00 95.25 100 PHE A CA 1
ATOM 805 C C . PHE A 1 100 ? -7.866 -10.297 2.351 1.00 95.25 100 PHE A C 1
ATOM 807 O O . PHE A 1 100 ? -8.463 -11.039 1.576 1.00 95.25 100 PHE A O 1
ATOM 814 N N . ASN A 1 101 ? -7.055 -10.753 3.293 1.00 92.12 101 ASN A N 1
ATOM 815 C CA . ASN A 1 101 ? -6.850 -12.162 3.575 1.00 92.12 101 ASN A CA 1
ATOM 816 C C . ASN A 1 101 ? -7.054 -12.425 5.071 1.00 92.12 101 ASN A C 1
ATOM 818 O O . ASN A 1 101 ? -7.277 -11.508 5.861 1.00 92.12 101 ASN A O 1
ATOM 822 N N . LYS A 1 102 ? -6.954 -13.696 5.469 1.00 91.44 102 LYS A N 1
ATOM 823 C CA . LYS A 1 102 ? -7.171 -14.136 6.856 1.00 91.44 102 LYS A CA 1
ATOM 824 C C . LYS A 1 102 ? -6.304 -13.416 7.901 1.00 91.44 102 LYS A C 1
ATOM 826 O O . LYS A 1 102 ? -6.639 -13.445 9.076 1.00 91.44 102 LYS A O 1
ATOM 831 N N . ASN A 1 103 ? -5.192 -12.805 7.485 1.00 93.50 103 ASN A N 1
ATOM 832 C CA . ASN A 1 103 ? -4.248 -12.118 8.364 1.00 93.50 103 ASN A CA 1
ATOM 833 C C . ASN A 1 103 ? -4.420 -10.588 8.360 1.00 93.50 103 ASN A C 1
ATOM 835 O O . ASN A 1 103 ? -3.701 -9.909 9.090 1.00 93.50 103 ASN A O 1
ATOM 839 N N . GLY A 1 104 ? -5.284 -10.012 7.515 1.00 96.38 104 GLY A N 1
ATOM 840 C CA . GLY A 1 104 ? -5.446 -8.560 7.415 1.00 96.38 104 GLY A CA 1
ATOM 841 C C . GLY A 1 104 ? -5.591 -8.048 5.987 1.00 96.38 104 GLY A C 1
ATOM 842 O O . GLY A 1 104 ? -6.132 -8.728 5.119 1.00 96.38 104 GLY A O 1
ATOM 843 N N . TYR A 1 105 ? -5.116 -6.827 5.780 1.00 97.81 105 TYR A N 1
ATOM 844 C CA . TYR A 1 105 ? -5.126 -6.112 4.511 1.00 97.81 105 TYR A CA 1
ATOM 845 C C . TYR A 1 105 ? -3.706 -5.948 3.960 1.00 97.81 105 TYR A C 1
ATOM 847 O O . TYR A 1 105 ? -2.767 -5.702 4.723 1.00 97.81 105 TYR A O 1
ATOM 855 N N . GLU A 1 106 ? -3.556 -6.034 2.641 1.00 97.44 106 GLU A N 1
ATOM 856 C CA . GLU A 1 106 ? -2.315 -5.750 1.922 1.00 97.44 106 GLU A CA 1
ATOM 857 C C . GLU A 1 106 ? -2.581 -4.910 0.662 1.00 97.44 106 GLU A C 1
ATOM 859 O O . GLU A 1 106 ? -3.568 -5.126 -0.043 1.00 97.44 106 GLU A O 1
ATOM 864 N N . LEU A 1 107 ? -1.668 -3.978 0.367 1.00 97.81 107 LEU A N 1
ATOM 865 C CA . LEU A 1 107 ? -1.540 -3.355 -0.953 1.00 97.81 107 LEU A CA 1
ATOM 866 C C . LEU A 1 107 ? -0.344 -3.993 -1.659 1.00 97.81 107 LEU A C 1
ATOM 868 O O . LEU A 1 107 ? 0.785 -3.916 -1.161 1.00 97.81 107 LEU A O 1
ATOM 872 N N . LEU A 1 108 ? -0.597 -4.625 -2.800 1.00 97.75 108 LEU A N 1
ATOM 873 C CA . LEU A 1 108 ? 0.403 -5.358 -3.569 1.00 97.75 108 LEU A CA 1
ATOM 874 C C . LEU A 1 108 ? 0.625 -4.709 -4.937 1.00 97.75 108 LEU A C 1
ATOM 876 O O . LEU A 1 108 ? -0.328 -4.225 -5.541 1.00 97.75 108 LEU A O 1
ATOM 880 N N . ALA A 1 109 ? 1.858 -4.745 -5.430 1.00 97.94 109 ALA A N 1
ATOM 881 C CA . ALA A 1 109 ? 2.246 -4.349 -6.776 1.00 97.94 109 ALA A CA 1
ATOM 882 C C . ALA A 1 109 ? 2.658 -5.573 -7.599 1.00 97.94 109 ALA A C 1
ATOM 884 O O . ALA A 1 109 ? 3.311 -6.481 -7.083 1.00 97.94 109 ALA A O 1
ATOM 885 N N . PHE A 1 110 ? 2.302 -5.567 -8.881 1.00 98.06 110 PHE A N 1
ATOM 886 C CA . PHE A 1 110 ? 2.670 -6.596 -9.849 1.00 98.06 110 PHE A CA 1
ATOM 887 C C . PHE A 1 110 ? 3.142 -5.940 -11.151 1.00 98.06 110 PHE A C 1
ATOM 889 O O . PHE A 1 110 ? 2.464 -5.026 -11.636 1.00 98.06 110 PHE A O 1
ATOM 896 N N . PRO A 1 111 ? 4.267 -6.377 -11.738 1.00 97.62 111 PRO A N 1
ATOM 897 C CA . PRO A 1 111 ? 4.695 -5.934 -13.052 1.00 97.62 111 PRO A CA 1
ATOM 898 C C . PRO A 1 111 ? 3.917 -6.667 -14.148 1.00 97.62 111 PRO A C 1
ATOM 900 O O . PRO A 1 111 ? 3.236 -7.668 -13.901 1.00 97.62 111 PRO A O 1
ATOM 903 N N . TYR A 1 112 ? 4.082 -6.184 -15.375 1.00 95.94 112 TYR A N 1
ATOM 904 C CA . TYR A 1 112 ? 3.605 -6.854 -16.577 1.00 95.94 112 TYR A CA 1
ATOM 905 C C . TYR A 1 112 ? 4.763 -7.466 -17.369 1.00 95.94 112 TYR A C 1
ATOM 907 O O . TYR A 1 112 ? 5.824 -6.857 -17.495 1.00 95.94 112 TYR A O 1
ATOM 915 N N . VAL A 1 113 ? 4.513 -8.633 -17.960 1.00 93.94 113 VAL A N 1
ATOM 916 C CA . VAL A 1 113 ? 5.310 -9.237 -19.037 1.00 93.94 113 VAL A CA 1
ATOM 917 C C . VAL A 1 113 ? 4.333 -9.640 -20.137 1.00 93.94 113 VAL A C 1
ATOM 919 O O . VAL A 1 113 ? 3.394 -10.390 -19.881 1.00 93.94 113 VAL A O 1
ATOM 922 N N . ASN A 1 114 ? 4.485 -9.102 -21.351 1.00 88.56 114 ASN A N 1
ATOM 923 C CA . ASN A 1 114 ? 3.520 -9.276 -22.455 1.00 88.56 114 ASN A CA 1
ATOM 924 C C . ASN A 1 114 ? 2.054 -9.015 -22.057 1.00 88.56 114 ASN A C 1
ATOM 926 O O . ASN A 1 114 ? 1.160 -9.781 -22.413 1.00 88.56 114 ASN A O 1
ATOM 930 N N . ASN A 1 115 ? 1.797 -7.946 -21.299 1.00 88.25 115 ASN A N 1
ATOM 931 C CA . ASN A 1 115 ? 0.472 -7.606 -20.755 1.00 88.25 115 ASN A CA 1
ATOM 932 C C . ASN A 1 115 ? -0.133 -8.643 -19.785 1.00 88.25 115 ASN A C 1
ATOM 934 O O . ASN A 1 115 ? -1.297 -8.510 -19.409 1.00 88.25 115 ASN A O 1
ATOM 938 N N . LEU A 1 116 ? 0.641 -9.625 -19.320 1.00 93.44 116 LEU A N 1
ATOM 939 C CA . LEU A 1 116 ? 0.247 -10.555 -18.263 1.00 93.44 116 LEU A CA 1
ATOM 940 C C . LEU A 1 116 ? 0.918 -10.174 -16.945 1.00 93.44 116 LEU A C 1
ATOM 942 O O . LEU A 1 116 ? 2.077 -9.765 -16.927 1.00 93.44 116 LEU A O 1
ATOM 946 N N . LEU A 1 117 ? 0.185 -10.316 -15.841 1.00 94.56 117 LEU A N 1
ATOM 947 C CA . LEU A 1 117 ? 0.725 -10.082 -14.504 1.00 94.56 117 LEU A CA 1
ATOM 948 C C . LEU A 1 117 ? 1.651 -11.222 -14.091 1.00 94.56 117 LEU A C 1
ATOM 950 O O . LEU A 1 117 ? 1.327 -12.392 -14.292 1.00 94.56 117 LEU A O 1
ATOM 954 N N . VAL A 1 118 ? 2.769 -10.863 -13.469 1.00 93.69 118 VAL A N 1
ATOM 955 C CA . VAL A 1 118 ? 3.802 -11.803 -13.023 1.00 93.69 118 VAL A CA 1
ATOM 956 C C . VAL A 1 118 ? 3.983 -11.693 -11.511 1.00 93.69 118 VAL A C 1
ATOM 958 O O . VAL A 1 118 ? 4.001 -10.593 -10.961 1.00 93.69 118 VAL A O 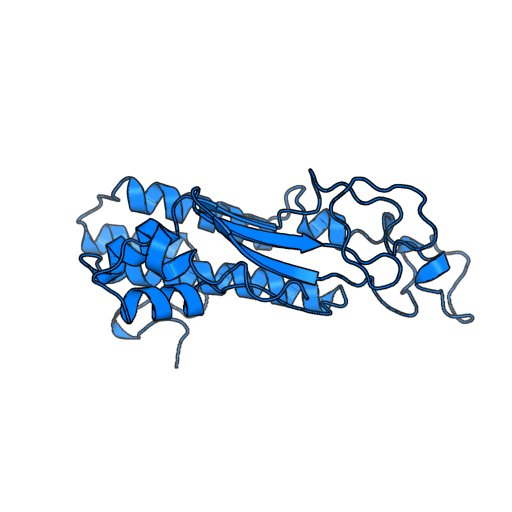1
ATOM 961 N N . ASP A 1 119 ? 4.111 -12.836 -10.836 1.00 93.94 119 ASP A N 1
ATOM 962 C CA . ASP A 1 119 ? 4.295 -12.929 -9.374 1.00 93.94 119 ASP A CA 1
ATOM 963 C C . ASP A 1 119 ? 5.509 -13.787 -8.968 1.00 93.94 119 ASP A C 1
ATOM 965 O O . ASP A 1 119 ? 5.777 -14.027 -7.793 1.00 93.94 119 ASP A O 1
ATOM 969 N N . ASP A 1 120 ? 6.260 -14.271 -9.947 1.00 95.62 120 ASP A N 1
ATOM 970 C CA . ASP A 1 120 ? 7.495 -15.025 -9.789 1.00 95.62 120 ASP A CA 1
ATOM 971 C C . ASP A 1 120 ? 8.720 -14.126 -9.974 1.00 95.62 120 ASP A C 1
ATOM 973 O O . ASP A 1 120 ? 8.657 -13.078 -10.611 1.00 95.62 120 ASP A O 1
ATOM 977 N N . TYR A 1 121 ? 9.849 -14.535 -9.395 1.00 97.19 121 TYR A N 1
ATOM 978 C CA . TYR A 1 121 ? 11.125 -13.847 -9.579 1.00 97.19 121 TYR A CA 1
ATOM 979 C C . TYR A 1 121 ? 11.511 -13.791 -11.061 1.00 97.19 121 TYR A C 1
ATOM 981 O O . TYR A 1 121 ? 11.470 -14.812 -11.751 1.00 97.19 121 TYR A O 1
ATOM 989 N N . ARG A 1 122 ? 11.951 -12.622 -11.533 1.00 95.88 122 ARG A N 1
ATOM 990 C CA . ARG A 1 122 ? 12.445 -12.419 -12.902 1.00 95.88 122 ARG A CA 1
ATOM 991 C C . ARG A 1 122 ? 13.664 -11.512 -12.907 1.00 95.88 122 ARG A C 1
ATOM 993 O O . ARG A 1 122 ? 13.700 -10.512 -12.200 1.00 95.88 122 ARG A O 1
ATOM 1000 N N . GLU A 1 123 ? 14.638 -11.825 -13.747 1.00 96.31 123 GLU A N 1
ATOM 1001 C CA . GLU A 1 123 ? 15.834 -11.009 -13.945 1.00 96.31 123 GLU A CA 1
ATOM 1002 C C . GLU A 1 123 ? 16.333 -11.188 -15.377 1.00 96.31 123 GLU A C 1
ATOM 1004 O O . GLU A 1 123 ? 16.354 -12.309 -15.885 1.00 96.31 123 GLU A O 1
ATOM 1009 N N . GLY A 1 124 ? 16.693 -10.084 -16.035 1.00 92.56 124 GLY A N 1
ATOM 1010 C CA . GLY A 1 124 ? 17.159 -10.104 -17.426 1.00 92.56 124 GLY A CA 1
ATOM 1011 C C . GLY A 1 124 ? 16.092 -10.508 -18.451 1.00 92.56 124 GLY A C 1
ATOM 1012 O O . GLY A 1 124 ? 16.435 -10.857 -19.577 1.00 92.56 124 GLY A O 1
ATOM 1013 N N . ASP A 1 125 ? 14.809 -10.481 -18.078 1.00 94.56 125 ASP A N 1
ATOM 1014 C CA . ASP A 1 125 ? 13.700 -10.752 -18.992 1.00 94.56 125 ASP A CA 1
ATOM 1015 C C . ASP A 1 125 ? 13.500 -9.532 -19.919 1.00 94.56 125 ASP A C 1
ATOM 1017 O O . ASP A 1 125 ? 13.160 -8.450 -19.433 1.00 94.56 125 ASP A O 1
ATOM 1021 N N . PRO A 1 126 ? 13.703 -9.662 -21.246 1.00 94.31 126 PRO A N 1
ATOM 1022 C CA . PRO A 1 126 ? 13.631 -8.528 -22.170 1.00 94.31 126 PRO A CA 1
ATOM 1023 C C . PRO A 1 126 ? 12.217 -7.948 -22.306 1.00 94.31 126 PRO A C 1
ATOM 1025 O O . PRO A 1 126 ? 12.053 -6.858 -22.848 1.00 94.31 126 PRO A O 1
ATOM 1028 N N . GLN A 1 127 ? 11.195 -8.668 -21.838 1.00 95.56 127 GLN A N 1
ATOM 1029 C CA . GLN A 1 127 ? 9.795 -8.245 -21.871 1.00 95.56 127 GLN A CA 1
ATOM 1030 C C . GLN A 1 127 ? 9.318 -7.684 -20.526 1.00 95.56 127 GLN A C 1
ATOM 1032 O O . GLN A 1 127 ? 8.157 -7.287 -20.408 1.00 95.56 127 GLN A O 1
ATOM 1037 N N . LEU A 1 128 ? 10.199 -7.635 -19.523 1.00 96.69 128 LEU A N 1
ATOM 1038 C CA . LEU A 1 128 ? 9.951 -7.004 -18.237 1.00 96.69 128 LEU A CA 1
ATOM 1039 C C . LEU A 1 128 ? 10.456 -5.557 -18.259 1.00 96.69 128 LEU A C 1
ATOM 1041 O O . LEU A 1 128 ? 11.589 -5.270 -18.635 1.00 96.69 128 LEU A O 1
ATOM 1045 N N . GLU A 1 129 ? 9.619 -4.630 -17.800 1.00 96.62 129 GLU A N 1
ATOM 1046 C CA . GLU A 1 129 ? 9.938 -3.191 -17.758 1.00 96.62 129 GLU A CA 1
ATOM 1047 C C . GLU A 1 129 ? 10.899 -2.803 -16.620 1.00 96.62 129 GLU A C 1
ATOM 1049 O O . GLU A 1 129 ? 11.346 -1.661 -16.515 1.00 96.62 129 GLU A O 1
ATOM 1054 N N . PHE A 1 130 ? 11.269 -3.789 -15.808 1.00 97.19 130 PHE A N 1
ATOM 1055 C CA . PHE A 1 130 ? 12.299 -3.732 -14.783 1.00 97.19 130 PHE A CA 1
ATOM 1056 C C . PHE A 1 130 ? 13.448 -4.677 -15.161 1.00 97.19 130 PHE A C 1
ATOM 1058 O O . PHE A 1 130 ? 13.215 -5.750 -15.711 1.00 97.19 130 PHE A O 1
ATOM 1065 N N . LYS A 1 131 ? 14.690 -4.324 -14.820 1.00 97.06 131 LYS A N 1
ATOM 1066 C CA . LYS A 1 131 ? 15.867 -5.195 -14.984 1.00 97.06 131 LYS A CA 1
ATOM 1067 C C . LYS A 1 131 ? 15.746 -6.444 -14.104 1.00 97.06 131 LYS A C 1
ATOM 1069 O O . LYS A 1 131 ? 16.109 -7.542 -14.531 1.00 97.06 131 LYS A O 1
ATOM 1074 N N . ARG A 1 132 ? 15.192 -6.280 -12.897 1.00 96.94 132 ARG A N 1
ATOM 1075 C CA . ARG A 1 132 ? 14.857 -7.353 -11.958 1.00 96.94 132 ARG A CA 1
ATOM 1076 C C . ARG A 1 132 ? 13.519 -7.091 -11.266 1.00 96.94 132 ARG A C 1
ATOM 1078 O O . ARG A 1 132 ? 13.243 -5.978 -10.818 1.00 96.94 132 ARG A O 1
ATOM 1085 N N . TRP A 1 133 ? 12.734 -8.150 -11.109 1.00 97.69 133 TRP A N 1
ATOM 1086 C CA . TRP A 1 133 ? 11.559 -8.221 -10.252 1.00 97.69 133 TRP A CA 1
ATOM 1087 C C . TRP A 1 133 ? 11.767 -9.281 -9.170 1.00 97.69 133 TRP A C 1
ATOM 1089 O O . TRP A 1 133 ? 11.888 -10.472 -9.458 1.00 97.69 133 TRP A O 1
ATOM 1099 N N . ASP A 1 134 ? 11.788 -8.840 -7.914 1.00 97.00 134 ASP A N 1
ATOM 1100 C CA . ASP A 1 134 ? 11.844 -9.715 -6.746 1.00 97.00 134 ASP A CA 1
ATOM 1101 C C . ASP A 1 134 ? 10.581 -9.524 -5.891 1.00 97.00 134 ASP A C 1
ATOM 1103 O O . ASP A 1 134 ? 10.484 -8.542 -5.140 1.00 97.00 134 ASP A O 1
ATOM 1107 N N . PRO A 1 135 ? 9.607 -10.453 -5.960 1.00 96.94 135 PRO A N 1
ATOM 1108 C CA . PRO A 1 135 ? 8.373 -10.353 -5.190 1.00 96.94 135 PRO A CA 1
ATOM 1109 C C . PRO A 1 135 ? 8.595 -10.233 -3.675 1.00 96.94 135 PRO A C 1
ATOM 1111 O O . PRO A 1 135 ? 7.758 -9.657 -2.981 1.00 96.94 135 PRO A O 1
ATOM 1114 N N . SER A 1 136 ? 9.711 -10.740 -3.137 1.00 94.75 136 SER A N 1
ATOM 1115 C CA . SER A 1 136 ? 9.987 -10.671 -1.696 1.00 94.75 136 SER A CA 1
ATOM 1116 C C . SER A 1 136 ? 10.271 -9.248 -1.205 1.00 94.75 136 SER A C 1
ATOM 1118 O O . SER A 1 136 ? 10.041 -8.954 -0.031 1.00 94.75 136 SER A O 1
ATOM 1120 N N . GLN A 1 137 ? 10.715 -8.360 -2.099 1.00 93.38 137 GLN A N 1
ATOM 1121 C CA . GLN A 1 137 ? 11.098 -6.983 -1.773 1.00 93.38 137 GLN A CA 1
ATOM 1122 C C . GLN A 1 137 ? 10.236 -5.927 -2.467 1.00 93.38 137 GLN A C 1
ATOM 1124 O O . GLN A 1 137 ? 10.075 -4.833 -1.935 1.00 93.38 137 GLN A O 1
ATOM 1129 N N . MET A 1 138 ? 9.681 -6.234 -3.642 1.00 96.00 138 MET A N 1
ATOM 1130 C CA . MET A 1 138 ? 9.019 -5.248 -4.507 1.00 96.00 138 MET A CA 1
ATOM 1131 C C . MET A 1 138 ? 7.493 -5.362 -4.510 1.00 96.00 138 MET A C 1
ATOM 1133 O O . MET A 1 138 ? 6.801 -4.400 -4.834 1.00 96.00 138 MET A O 1
ATOM 1137 N N . LYS A 1 139 ? 6.945 -6.524 -4.134 1.00 96.50 139 LYS A N 1
ATOM 1138 C CA . LYS A 1 139 ? 5.503 -6.784 -4.231 1.00 96.50 139 LYS A CA 1
ATOM 1139 C C . LYS A 1 139 ? 4.699 -6.058 -3.163 1.00 96.50 139 LYS A C 1
ATOM 1141 O O . LYS A 1 139 ? 3.621 -5.553 -3.443 1.00 96.50 139 LYS A O 1
ATOM 1146 N N . LYS A 1 140 ? 5.152 -6.070 -1.909 1.00 95.50 140 LYS A N 1
ATOM 1147 C CA . LYS A 1 140 ? 4.319 -5.674 -0.764 1.00 95.50 140 LYS A CA 1
ATOM 1148 C C . LYS A 1 140 ? 4.574 -4.226 -0.366 1.00 95.50 140 LYS A C 1
ATOM 1150 O O . LYS A 1 140 ? 5.585 -3.933 0.263 1.00 95.50 140 LYS A O 1
ATOM 1155 N N . LEU A 1 141 ? 3.633 -3.346 -0.701 1.00 95.31 141 LEU A N 1
ATOM 1156 C CA . LEU A 1 141 ? 3.713 -1.912 -0.408 1.00 95.31 141 LEU A CA 1
ATOM 1157 C C . LEU A 1 141 ? 3.229 -1.588 1.004 1.00 95.31 141 LEU A C 1
ATOM 1159 O O . LEU A 1 141 ? 3.872 -0.840 1.733 1.00 95.31 141 LEU A O 1
ATOM 1163 N N . VAL A 1 142 ? 2.085 -2.156 1.387 1.00 95.81 142 VAL A N 1
ATOM 1164 C CA . VAL A 1 142 ? 1.441 -1.908 2.681 1.00 95.81 142 VAL A CA 1
ATOM 1165 C C . VAL A 1 142 ? 0.916 -3.224 3.233 1.00 95.81 142 VAL A C 1
ATOM 1167 O O . VAL A 1 142 ? 0.408 -4.058 2.481 1.00 95.81 142 VAL A O 1
ATOM 1170 N N . ARG A 1 143 ? 0.998 -3.396 4.555 1.00 96.00 143 ARG A N 1
ATOM 1171 C CA . ARG A 1 143 ? 0.342 -4.483 5.283 1.00 96.00 143 ARG A CA 1
ATOM 1172 C C . ARG A 1 143 ? -0.240 -3.956 6.584 1.00 96.00 143 ARG A C 1
ATOM 1174 O O . ARG A 1 143 ? 0.499 -3.431 7.406 1.00 96.00 143 ARG A O 1
ATOM 1181 N N . ILE A 1 144 ? -1.534 -4.173 6.790 1.00 98.06 144 ILE A N 1
ATOM 1182 C CA . ILE A 1 144 ? -2.237 -3.807 8.021 1.00 98.06 144 ILE A CA 1
ATOM 1183 C C . ILE A 1 144 ? -2.864 -5.086 8.594 1.00 98.06 144 ILE A C 1
ATOM 1185 O O . ILE A 1 144 ? -3.835 -5.599 8.027 1.00 98.06 144 ILE A O 1
ATOM 1189 N N . PRO A 1 145 ? -2.290 -5.664 9.665 1.00 98.06 145 PRO A N 1
ATOM 1190 C CA . PRO A 1 145 ? -2.764 -6.917 10.230 1.00 98.06 145 PRO A CA 1
ATOM 1191 C C . PRO A 1 145 ? -4.176 -6.757 10.794 1.00 98.06 145 PRO A C 1
ATOM 1193 O O . PRO A 1 145 ? -4.521 -5.707 11.329 1.00 98.06 145 PRO A O 1
ATOM 1196 N N . GLU A 1 146 ? -4.987 -7.807 10.673 1.00 97.00 146 GLU A N 1
ATOM 1197 C CA . GLU A 1 146 ? -6.320 -7.901 11.288 1.00 97.00 146 GLU A CA 1
ATOM 1198 C C . GLU A 1 146 ? -7.308 -6.772 10.914 1.00 97.00 146 GLU A C 1
ATOM 1200 O O . GLU A 1 146 ? -8.354 -6.637 11.547 1.00 97.00 146 GLU A O 1
ATOM 1205 N N . LEU A 1 147 ? -7.037 -5.987 9.858 1.00 98.12 147 LEU A N 1
ATOM 1206 C CA . LEU A 1 147 ? -7.852 -4.813 9.513 1.00 98.12 147 LEU A CA 1
ATOM 1207 C C . LEU A 1 147 ? -9.333 -5.151 9.272 1.00 98.12 147 LEU A C 1
ATOM 1209 O O . LEU A 1 147 ? -10.201 -4.393 9.680 1.00 98.12 147 LEU A O 1
ATOM 1213 N N . HIS A 1 148 ? -9.639 -6.299 8.661 1.00 95.88 148 HIS A N 1
ATOM 1214 C CA . HIS A 1 148 ? -11.023 -6.753 8.459 1.00 95.88 148 HIS A CA 1
ATOM 1215 C C . HIS A 1 148 ? -11.761 -6.966 9.791 1.00 95.88 148 HIS A C 1
ATOM 1217 O O . HIS A 1 148 ? -12.910 -6.551 9.936 1.00 95.88 148 HIS A O 1
ATOM 1223 N N . LYS A 1 149 ?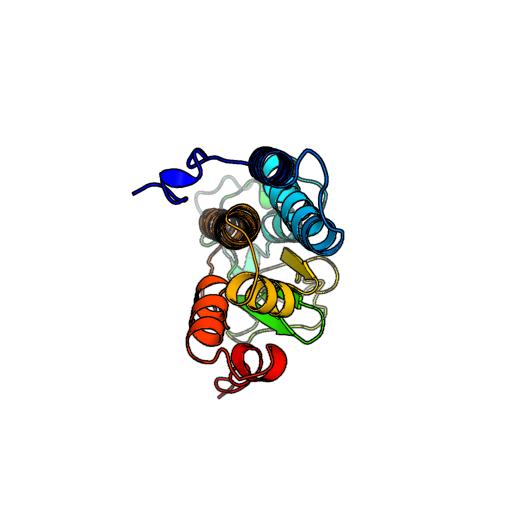 -11.091 -7.547 10.794 1.00 96.88 149 LYS A N 1
ATOM 1224 C CA . LYS A 1 149 ? -11.657 -7.706 12.141 1.00 96.88 149 LYS A CA 1
ATOM 1225 C C . LYS A 1 149 ? -11.753 -6.373 12.865 1.00 96.88 149 LYS A C 1
ATOM 1227 O O . LYS A 1 149 ? -12.692 -6.177 13.628 1.00 96.88 149 LYS A O 1
ATOM 1232 N N . PHE A 1 150 ? -10.810 -5.463 12.623 1.00 97.94 150 PHE A N 1
ATOM 1233 C CA . PHE A 1 150 ? -10.828 -4.132 13.221 1.00 97.94 150 PHE A CA 1
ATOM 1234 C C . PHE A 1 150 ? -12.005 -3.316 12.686 1.00 97.94 150 PHE A C 1
ATOM 1236 O O . PHE A 1 150 ? -12.758 -2.768 13.475 1.00 97.94 150 PHE A O 1
ATOM 1243 N N . ILE A 1 151 ? -12.251 -3.350 11.372 1.00 97.75 151 ILE A N 1
ATOM 1244 C CA . ILE A 1 151 ? -13.439 -2.756 10.741 1.00 97.75 151 ILE A CA 1
ATOM 1245 C C . ILE A 1 151 ? -14.727 -3.277 11.395 1.00 97.75 151 ILE A C 1
ATOM 1247 O O . ILE A 1 151 ? -15.555 -2.482 11.836 1.00 97.75 151 ILE A O 1
ATOM 1251 N N . ALA A 1 152 ? -14.885 -4.599 11.510 1.00 96.44 152 ALA A N 1
ATOM 1252 C CA . ALA A 1 152 ? -16.073 -5.187 12.131 1.00 96.44 152 ALA A CA 1
ATOM 1253 C C . ALA A 1 152 ? -16.193 -4.854 13.628 1.00 96.44 152 ALA A C 1
ATOM 1255 O O . ALA A 1 152 ? -17.292 -4.624 14.127 1.00 96.44 152 ALA A O 1
ATOM 1256 N N . PHE A 1 153 ? -15.078 -4.808 14.360 1.00 96.56 153 PHE A N 1
ATOM 1257 C CA . PHE A 1 153 ? -15.054 -4.350 15.750 1.00 96.56 153 PHE A CA 1
ATOM 1258 C C . PHE A 1 153 ? -15.544 -2.904 15.856 1.00 96.56 153 PHE A C 1
ATOM 1260 O O . PHE A 1 153 ? -16.422 -2.626 16.674 1.00 96.56 153 PHE A O 1
ATOM 1267 N N . THR A 1 154 ? -15.019 -2.014 15.011 1.00 96.69 154 THR A N 1
ATOM 1268 C CA . THR A 1 154 ? -15.329 -0.585 15.044 1.00 96.69 154 THR A CA 1
ATOM 1269 C C . THR A 1 154 ? -16.796 -0.324 14.741 1.00 96.69 154 THR A C 1
ATOM 1271 O O . THR A 1 154 ? -17.441 0.410 15.481 1.00 96.69 154 THR A O 1
ATOM 1274 N N . LEU A 1 155 ? -17.351 -0.986 13.723 1.00 95.81 155 LEU A N 1
ATOM 1275 C CA . LEU A 1 155 ? -18.769 -0.867 13.366 1.00 95.81 155 LEU A CA 1
ATOM 1276 C C . LEU A 1 155 ? -19.715 -1.329 14.482 1.00 95.81 155 LEU A C 1
ATOM 1278 O O . LEU A 1 155 ? -20.803 -0.784 14.629 1.00 95.81 155 LEU A O 1
ATOM 1282 N N . ASN A 1 156 ? -19.310 -2.327 15.270 1.00 93.44 156 ASN A N 1
ATOM 1283 C CA . ASN A 1 156 ? -20.159 -2.888 16.318 1.00 93.44 156 ASN A CA 1
ATOM 1284 C C . ASN A 1 156 ? -20.053 -2.142 17.653 1.00 93.44 156 ASN A C 1
ATOM 1286 O O . ASN A 1 156 ? -21.039 -2.042 18.382 1.00 93.44 156 ASN A O 1
ATOM 1290 N N . LYS A 1 157 ? -18.846 -1.712 18.032 1.00 93.25 157 LYS A N 1
ATOM 1291 C CA . LYS A 1 157 ? -18.565 -1.194 19.382 1.00 93.25 157 LYS A CA 1
ATOM 1292 C C . LYS A 1 1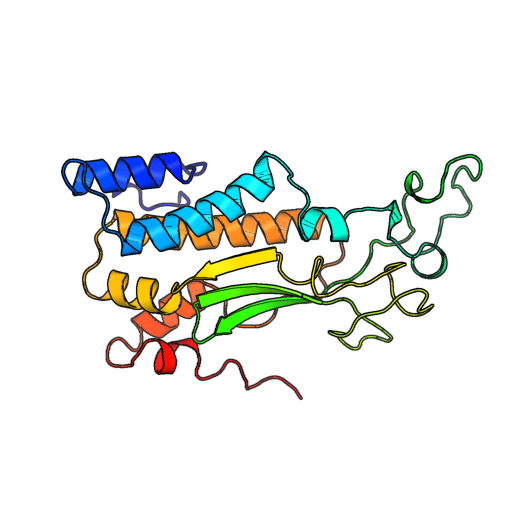57 ? -17.363 -0.249 19.466 1.00 93.25 157 LYS A C 1
ATOM 1294 O O . LYS A 1 157 ? -16.851 -0.040 20.564 1.00 93.25 157 LYS A O 1
ATOM 1299 N N . GLY A 1 158 ? -16.863 0.241 18.334 1.00 93.44 158 GLY A N 1
ATOM 1300 C CA . GLY A 1 158 ? -15.761 1.197 18.320 1.00 93.44 158 GLY A CA 1
ATOM 1301 C C . GLY A 1 158 ? -16.196 2.585 18.764 1.00 93.44 158 GLY A C 1
ATOM 1302 O O . GLY A 1 158 ? -17.378 2.924 18.732 1.00 93.44 158 GLY A O 1
ATOM 1303 N N . ASP A 1 159 ? -15.215 3.386 19.155 1.00 95.50 159 ASP A N 1
ATOM 1304 C CA . ASP A 1 159 ? -15.384 4.822 19.353 1.00 95.50 159 ASP A CA 1
ATOM 1305 C C . ASP A 1 159 ? -14.931 5.627 18.125 1.00 95.50 159 ASP A C 1
ATOM 1307 O O . ASP A 1 159 ? -14.439 5.094 17.125 1.00 95.50 159 ASP A O 1
ATOM 1311 N N . ASP A 1 160 ? -15.088 6.947 18.207 1.00 96.44 160 ASP A N 1
ATOM 1312 C CA . ASP A 1 160 ? -14.722 7.869 17.132 1.00 96.44 160 ASP A CA 1
ATOM 1313 C C . ASP A 1 160 ? -13.242 7.775 16.736 1.00 96.44 160 ASP A C 1
ATOM 1315 O O . ASP A 1 160 ? -12.900 7.964 15.568 1.00 96.44 160 ASP A O 1
ATOM 1319 N N . ALA A 1 161 ? -12.347 7.446 17.672 1.00 96.81 161 ALA A N 1
ATOM 1320 C CA . ALA A 1 161 ? -10.934 7.284 17.356 1.00 96.81 161 ALA A CA 1
ATOM 1321 C C . ALA A 1 161 ? -10.660 5.965 16.621 1.00 96.81 161 ALA A C 1
ATOM 1323 O O . ALA A 1 161 ? -9.799 5.938 15.739 1.00 96.81 161 ALA A O 1
ATOM 1324 N N . ASP A 1 162 ? -11.401 4.890 16.918 1.00 97.75 162 ASP A N 1
ATOM 1325 C CA . ASP A 1 162 ? -11.346 3.652 16.127 1.00 97.75 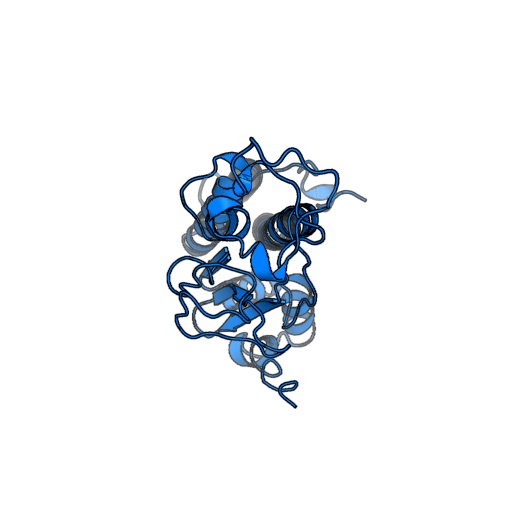162 ASP A CA 1
ATOM 1326 C C . ASP A 1 162 ? -11.788 3.903 14.673 1.00 97.75 162 ASP A C 1
ATOM 1328 O O . ASP A 1 162 ? -11.164 3.392 13.738 1.00 97.75 162 ASP A O 1
ATOM 1332 N N . MET A 1 163 ? -12.823 4.727 14.467 1.00 97.62 163 MET A N 1
ATOM 1333 C CA . MET A 1 163 ? -13.262 5.144 13.129 1.00 97.62 163 MET A CA 1
ATOM 1334 C C . MET A 1 163 ? -12.211 6.011 12.432 1.00 97.62 163 MET A C 1
ATOM 1336 O O . MET A 1 163 ? -11.851 5.754 11.280 1.00 97.62 163 MET A O 1
ATOM 1340 N N . ALA A 1 164 ? -11.670 7.003 13.142 1.00 97.56 164 ALA A N 1
ATOM 1341 C CA . ALA A 1 164 ? -10.614 7.865 12.625 1.00 97.56 164 ALA A CA 1
ATOM 1342 C C . ALA A 1 164 ? -9.385 7.055 12.183 1.00 97.56 164 ALA A C 1
ATOM 1344 O O . ALA A 1 164 ? -8.783 7.375 11.160 1.00 97.56 164 ALA A O 1
ATOM 1345 N N . LEU A 1 165 ? -9.055 5.960 12.878 1.00 98.06 165 LEU A N 1
ATOM 1346 C CA . LEU A 1 165 ? -7.958 5.078 12.484 1.00 98.06 165 LEU A CA 1
ATOM 1347 C C . LEU A 1 165 ? -8.224 4.338 11.161 1.00 98.06 165 LEU A C 1
ATOM 1349 O O . LEU A 1 165 ? -7.305 4.192 10.355 1.00 98.06 165 LEU A O 1
ATOM 1353 N N . ILE A 1 166 ? -9.462 3.905 10.897 1.00 98.25 166 ILE A N 1
ATOM 1354 C CA . ILE A 1 166 ? -9.841 3.275 9.616 1.00 98.25 166 ILE A CA 1
ATOM 1355 C C . ILE A 1 166 ? -9.766 4.291 8.471 1.00 98.25 166 ILE A C 1
ATOM 1357 O O . ILE A 1 166 ? -9.216 3.985 7.409 1.00 98.25 166 ILE A O 1
ATOM 1361 N N . ILE A 1 167 ? -10.280 5.504 8.694 1.00 97.31 167 ILE A N 1
ATOM 1362 C CA . ILE A 1 167 ? -10.200 6.609 7.728 1.00 97.31 167 ILE A CA 1
ATOM 1363 C C . ILE A 1 167 ? -8.732 6.930 7.426 1.00 97.31 167 ILE A C 1
ATOM 1365 O O . ILE A 1 167 ? -8.330 7.006 6.264 1.00 97.31 167 ILE A O 1
ATOM 1369 N N . HIS A 1 168 ? -7.903 7.035 8.463 1.00 97.56 168 HIS A N 1
ATOM 1370 C CA . HIS A 1 168 ? -6.479 7.304 8.313 1.00 97.56 168 HIS A CA 1
ATOM 1371 C C . HIS A 1 168 ? -5.760 6.183 7.539 1.00 97.56 168 HIS A C 1
ATOM 1373 O O . HIS A 1 168 ? -4.996 6.467 6.617 1.00 97.56 168 HIS A O 1
ATOM 1379 N N . ALA A 1 169 ? -6.075 4.909 7.809 1.00 97.81 169 ALA A N 1
ATOM 1380 C CA . ALA A 1 169 ? -5.556 3.772 7.042 1.00 97.81 169 ALA A CA 1
ATOM 1381 C C . ALA A 1 169 ? -5.874 3.878 5.541 1.00 97.81 169 ALA A C 1
ATOM 1383 O O . ALA A 1 169 ? -5.005 3.649 4.696 1.00 97.81 169 ALA A O 1
ATOM 1384 N N . HIS A 1 170 ? -7.116 4.240 5.206 1.00 97.31 170 HIS A N 1
ATOM 1385 C CA . HIS A 1 170 ? -7.542 4.478 3.828 1.00 97.31 170 HIS A CA 1
ATOM 1386 C C . HIS A 1 170 ? -6.743 5.613 3.174 1.00 97.31 170 HIS A C 1
ATOM 1388 O O . HIS A 1 170 ? -6.246 5.453 2.057 1.00 97.31 170 HIS A O 1
ATOM 1394 N N . ASN A 1 171 ? -6.560 6.723 3.890 1.00 95.56 171 ASN A N 1
ATOM 1395 C CA . ASN A 1 171 ? -5.838 7.893 3.397 1.00 95.56 171 ASN A CA 1
ATOM 1396 C C . ASN A 1 171 ? -4.352 7.598 3.147 1.00 95.56 171 ASN A C 1
ATOM 1398 O O . ASN A 1 171 ? -3.838 7.949 2.084 1.00 95.56 171 ASN A O 1
ATOM 1402 N N . VAL A 1 172 ? -3.675 6.899 4.065 1.00 95.12 172 VAL A N 1
ATOM 1403 C CA . VAL A 1 172 ? -2.265 6.491 3.910 1.00 95.12 172 VAL A CA 1
ATOM 1404 C C . VAL A 1 172 ? -2.085 5.587 2.688 1.00 95.12 172 VAL A C 1
ATOM 1406 O O . VAL A 1 172 ? -1.188 5.807 1.872 1.00 95.12 172 VAL A O 1
ATOM 1409 N N . VAL A 1 173 ? -2.971 4.603 2.505 1.00 96.69 173 VAL A N 1
ATOM 1410 C CA . VAL A 1 173 ? -2.955 3.715 1.331 1.00 96.69 173 VAL A CA 1
ATOM 1411 C C . VAL A 1 173 ? -3.150 4.499 0.034 1.00 96.69 173 VAL A C 1
ATOM 1413 O O . VAL A 1 173 ? -2.395 4.295 -0.914 1.00 96.69 173 VAL A O 1
ATOM 1416 N N . ASN A 1 174 ? -4.123 5.409 -0.025 1.00 95.81 174 ASN A N 1
ATOM 1417 C CA . ASN A 1 174 ? -4.349 6.215 -1.227 1.00 95.81 174 ASN A CA 1
ATOM 1418 C C . ASN A 1 174 ? -3.186 7.166 -1.506 1.00 95.81 174 ASN A C 1
ATOM 1420 O O . ASN A 1 174 ? -2.828 7.347 -2.663 1.00 95.81 174 ASN A O 1
ATOM 1424 N N . ARG A 1 175 ? -2.554 7.732 -0.471 1.00 94.56 175 ARG A N 1
ATOM 1425 C CA . ARG A 1 175 ? -1.356 8.564 -0.637 1.00 94.56 175 ARG A CA 1
ATOM 1426 C C . ARG A 1 175 ? -0.214 7.762 -1.268 1.00 94.56 175 ARG A C 1
ATOM 1428 O O . ARG A 1 175 ? 0.392 8.249 -2.216 1.00 94.56 175 ARG A O 1
ATOM 1435 N N . MET A 1 176 ? 0.016 6.522 -0.824 1.00 94.94 176 MET A N 1
ATOM 1436 C CA . MET A 1 176 ? 0.989 5.607 -1.446 1.00 94.94 176 MET A CA 1
ATOM 1437 C C . MET A 1 176 ? 0.679 5.359 -2.934 1.00 94.94 176 MET A C 1
ATOM 1439 O O . MET A 1 176 ? 1.579 5.412 -3.770 1.00 94.94 176 MET A O 1
ATOM 1443 N N . ILE A 1 177 ? -0.592 5.118 -3.279 1.00 96.94 177 ILE A N 1
ATOM 1444 C CA . ILE A 1 177 ? -1.024 4.928 -4.674 1.00 96.94 177 ILE A CA 1
ATOM 1445 C C . ILE A 1 177 ? -0.768 6.201 -5.492 1.00 96.94 177 ILE A C 1
ATOM 1447 O O . ILE A 1 177 ? -0.146 6.117 -6.549 1.00 96.94 177 ILE A O 1
ATOM 1451 N N . SER A 1 178 ? -1.179 7.370 -4.997 1.00 96.19 178 SER A N 1
ATOM 1452 C CA . SER A 1 178 ? -0.981 8.649 -5.688 1.00 96.19 178 SER A CA 1
ATOM 1453 C C . SER A 1 178 ? 0.495 8.955 -5.933 1.00 96.19 178 SER A C 1
ATOM 1455 O O . SER A 1 178 ? 0.847 9.423 -7.010 1.00 96.19 178 SER A O 1
ATOM 1457 N N . MET A 1 179 ? 1.374 8.650 -4.974 1.00 94.44 179 MET A N 1
ATOM 1458 C CA . MET A 1 179 ? 2.822 8.802 -5.155 1.00 94.44 179 MET A CA 1
ATOM 1459 C C . MET A 1 179 ? 3.364 7.864 -6.240 1.00 94.44 179 MET A C 1
ATOM 1461 O O . MET A 1 179 ? 4.174 8.281 -7.059 1.00 94.44 179 MET A O 1
ATOM 1465 N N . LEU A 1 180 ? 2.902 6.609 -6.299 1.00 95.88 180 LEU A N 1
ATOM 1466 C CA . LEU A 1 180 ? 3.297 5.690 -7.374 1.00 95.88 180 LEU A CA 1
ATOM 1467 C C . LEU A 1 180 ? 2.803 6.172 -8.740 1.00 95.88 180 LEU A C 1
ATOM 1469 O O . LEU A 1 180 ? 3.522 6.038 -9.720 1.00 95.88 180 LEU A O 1
ATOM 1473 N N . GLN A 1 181 ? 1.605 6.754 -8.809 1.00 97.31 181 GLN A N 1
ATOM 1474 C CA . GLN A 1 181 ? 1.041 7.313 -10.044 1.00 97.31 181 GLN A CA 1
ATOM 1475 C C . GLN A 1 181 ? 1.802 8.536 -10.571 1.00 97.31 181 GLN A C 1
ATOM 1477 O O . GLN A 1 181 ? 1.669 8.861 -11.748 1.00 97.31 181 GLN A O 1
ATOM 1482 N N . GLN A 1 182 ? 2.580 9.217 -9.726 1.00 95.88 182 GLN A N 1
ATOM 1483 C CA . GLN A 1 182 ? 3.447 10.317 -10.156 1.00 95.88 182 GLN A CA 1
ATOM 1484 C C . GLN A 1 182 ? 4.722 9.821 -10.849 1.00 95.88 182 GLN A C 1
ATOM 1486 O O . GLN A 1 182 ? 5.241 10.515 -11.716 1.00 95.88 182 GLN A O 1
ATOM 1491 N N . GLU A 1 183 ? 5.198 8.625 -10.498 1.00 95.50 183 GLU A N 1
ATOM 1492 C CA . GLU A 1 183 ? 6.482 8.084 -10.969 1.00 95.50 183 GLU A CA 1
ATOM 1493 C C . GLU A 1 183 ? 6.329 6.954 -12.001 1.00 95.50 183 GLU A C 1
ATOM 1495 O O . GLU A 1 183 ? 7.233 6.711 -12.795 1.00 95.50 183 GLU A O 1
ATOM 1500 N N . LEU A 1 184 ? 5.203 6.233 -11.986 1.00 97.31 184 LEU A N 1
ATOM 1501 C CA . LEU A 1 184 ? 4.964 5.010 -12.755 1.00 97.31 184 LEU A CA 1
ATOM 1502 C C . LEU A 1 184 ? 3.592 5.031 -13.432 1.00 97.31 184 LEU A C 1
ATOM 1504 O O . LEU A 1 184 ? 2.658 5.712 -13.006 1.00 97.31 184 LEU A O 1
ATOM 1508 N N . ILE A 1 185 ? 3.422 4.176 -14.439 1.00 97.94 185 ILE A N 1
ATOM 1509 C CA . ILE A 1 185 ? 2.115 3.927 -15.048 1.00 97.94 185 ILE A CA 1
ATOM 1510 C C . ILE A 1 185 ? 1.374 2.869 -14.219 1.00 97.94 185 ILE A C 1
ATOM 1512 O O . ILE A 1 185 ? 1.539 1.662 -14.414 1.00 97.94 185 ILE A O 1
ATOM 1516 N N . VAL A 1 186 ? 0.503 3.305 -13.307 1.00 97.69 186 VAL A N 1
ATOM 1517 C CA . VAL A 1 186 ? -0.447 2.403 -12.632 1.00 97.69 186 VAL A CA 1
ATOM 1518 C C . VAL A 1 186 ? -1.592 2.086 -13.596 1.00 97.69 186 VAL A C 1
ATOM 1520 O O . VAL A 1 186 ? -2.558 2.837 -13.698 1.00 97.69 186 VAL A O 1
ATOM 1523 N N . ASN A 1 187 ? -1.465 0.980 -14.333 1.00 96.44 187 ASN A N 1
ATOM 1524 C CA . ASN A 1 187 ? -2.415 0.593 -15.384 1.00 96.44 187 ASN A CA 1
ATOM 1525 C C . ASN A 1 187 ? -3.792 0.256 -14.817 1.00 96.44 187 ASN A C 1
ATOM 1527 O O . ASN A 1 187 ? -4.812 0.607 -15.400 1.00 96.44 187 ASN A O 1
ATOM 1531 N N . GLU A 1 188 ? -3.807 -0.458 -13.692 1.00 96.25 188 GLU A N 1
ATOM 1532 C CA . GLU A 1 188 ? -5.022 -0.939 -13.047 1.00 96.25 188 GLU A CA 1
ATOM 1533 C C . GLU A 1 188 ? -4.851 -0.977 -11.528 1.00 96.25 188 GLU A C 1
ATOM 1535 O O . GLU A 1 188 ? -3.766 -1.263 -11.011 1.00 96.25 188 GLU A O 1
ATOM 1540 N N . ILE A 1 189 ? 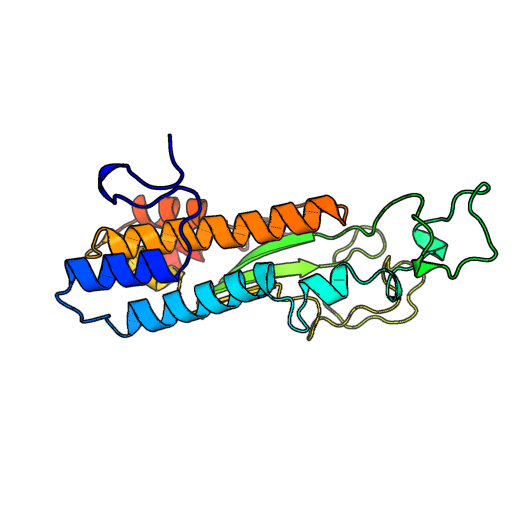-5.956 -0.728 -10.824 1.00 96.88 189 ILE A N 1
ATOM 1541 C CA . ILE A 1 189 ? -6.092 -0.936 -9.383 1.00 96.88 189 ILE A CA 1
ATOM 1542 C C . ILE A 1 189 ? -7.250 -1.913 -9.187 1.00 96.88 189 ILE A C 1
ATOM 1544 O O . ILE A 1 189 ? -8.395 -1.612 -9.530 1.00 96.88 189 ILE A O 1
ATOM 1548 N N . ARG A 1 190 ? -6.945 -3.108 -8.685 1.00 95.38 190 ARG A N 1
ATOM 1549 C CA . ARG A 1 190 ? -7.883 -4.228 -8.550 1.00 95.38 190 ARG A CA 1
ATOM 1550 C C . ARG A 1 190 ? -8.127 -4.571 -7.082 1.00 95.38 190 ARG A C 1
ATOM 1552 O O . ARG A 1 190 ? -7.403 -4.139 -6.186 1.00 95.38 190 ARG A O 1
ATOM 1559 N N . GLY A 1 191 ? -9.137 -5.402 -6.843 1.00 93.25 191 GLY A N 1
ATOM 1560 C CA . GLY A 1 191 ? -9.486 -5.881 -5.508 1.00 93.25 191 GLY A CA 1
ATOM 1561 C C . GLY A 1 191 ? -10.383 -4.923 -4.727 1.00 93.25 191 GLY A C 1
ATOM 1562 O O . GLY A 1 191 ? -11.032 -4.050 -5.302 1.00 93.25 191 GLY A O 1
ATOM 1563 N N . LEU A 1 192 ? -10.467 -5.148 -3.417 1.00 93.44 192 LEU A N 1
ATOM 1564 C CA . LEU A 1 192 ? -11.421 -4.477 -2.535 1.00 93.44 192 LEU A CA 1
ATOM 1565 C C . LEU A 1 192 ? -10.715 -3.425 -1.677 1.00 93.44 192 LEU A C 1
ATOM 1567 O O . LEU A 1 192 ? -9.947 -3.785 -0.784 1.00 93.44 192 LEU A O 1
ATOM 1571 N N . SER A 1 193 ? -10.981 -2.141 -1.920 1.00 96.38 193 SER A N 1
ATOM 1572 C CA . SER A 1 193 ? -10.378 -1.056 -1.133 1.00 96.38 193 SER A CA 1
ATOM 1573 C C . SER A 1 193 ? -10.868 -1.053 0.324 1.00 96.38 193 SER A C 1
ATOM 1575 O O . SER A 1 193 ? -11.887 -1.664 0.649 1.00 96.38 193 SER A O 1
ATOM 1577 N N . ILE A 1 194 ? -10.164 -0.340 1.213 1.00 97.44 194 ILE A N 1
ATOM 1578 C CA . ILE A 1 194 ? -10.544 -0.226 2.637 1.00 97.44 194 ILE A CA 1
ATOM 1579 C C . ILE A 1 194 ? -11.954 0.368 2.794 1.00 97.44 194 ILE A C 1
ATOM 1581 O O . ILE A 1 194 ? -12.762 -0.188 3.530 1.00 97.44 194 ILE A O 1
ATOM 1585 N N . ASP A 1 195 ? -12.281 1.432 2.054 1.00 96.38 195 ASP A N 1
ATOM 1586 C CA . ASP A 1 195 ? -13.621 2.042 2.048 1.00 96.38 195 ASP A CA 1
ATOM 1587 C C . ASP A 1 195 ? -14.699 1.063 1.548 1.00 96.38 195 ASP A C 1
ATOM 1589 O O . ASP A 1 195 ? -15.772 0.938 2.138 1.00 96.38 195 ASP A O 1
ATOM 1593 N N . GLN A 1 196 ? -14.408 0.301 0.489 1.00 95.50 196 GLN A N 1
ATOM 1594 C CA . GLN A 1 196 ? -15.350 -0.697 -0.017 1.00 95.50 196 GLN A CA 1
ATOM 1595 C C . GLN A 1 196 ? -15.552 -1.852 0.971 1.00 95.50 196 GLN A C 1
ATOM 1597 O O . GLN A 1 196 ? -16.678 -2.322 1.129 1.00 95.50 196 GLN A O 1
ATOM 1602 N N . ALA A 1 197 ? -14.491 -2.311 1.639 1.00 95.62 197 ALA A N 1
ATOM 1603 C CA . ALA A 1 197 ? -14.572 -3.334 2.679 1.00 95.62 197 ALA A CA 1
ATOM 1604 C C . ALA A 1 197 ? -15.380 -2.851 3.887 1.00 95.62 197 ALA A C 1
ATOM 1606 O O . ALA A 1 197 ? -16.249 -3.579 4.366 1.00 95.62 197 ALA A O 1
ATOM 1607 N N . PHE A 1 198 ? -15.153 -1.609 4.318 1.00 96.56 198 PHE A N 1
ATOM 1608 C CA . PHE A 1 198 ? -15.932 -0.957 5.365 1.00 96.56 198 PHE A CA 1
ATOM 1609 C C . PHE A 1 198 ? -17.426 -0.944 5.023 1.00 96.56 198 PHE A C 1
ATOM 1611 O O . PHE A 1 198 ? -18.232 -1.508 5.761 1.00 96.56 198 PHE A O 1
ATOM 1618 N N . LYS A 1 199 ? -17.790 -0.421 3.845 1.00 95.62 199 LYS A N 1
ATOM 1619 C CA . LYS A 1 199 ? -19.185 -0.371 3.369 1.00 95.62 199 LYS A CA 1
ATOM 1620 C C . LYS A 1 199 ? -19.819 -1.753 3.215 1.00 95.62 199 LYS A C 1
ATOM 1622 O O . LYS A 1 199 ? -21.023 -1.899 3.401 1.00 95.62 199 LYS A O 1
ATOM 1627 N N . ARG A 1 200 ? -19.044 -2.775 2.837 1.00 94.38 200 ARG A N 1
ATOM 1628 C CA . ARG A 1 200 ? -19.544 -4.159 2.764 1.00 94.38 200 ARG A CA 1
ATOM 1629 C C . ARG A 1 200 ? -19.867 -4.712 4.145 1.00 94.38 200 ARG A C 1
ATOM 1631 O O . ARG A 1 200 ? -20.945 -5.271 4.310 1.00 94.38 200 ARG A O 1
ATOM 1638 N N . GLN A 1 201 ? -18.975 -4.533 5.117 1.00 95.12 201 GLN A N 1
ATOM 1639 C CA . GLN A 1 201 ? -19.219 -4.975 6.489 1.00 95.12 201 GLN A CA 1
ATOM 1640 C C . GLN A 1 201 ? -20.391 -4.223 7.128 1.00 95.12 201 GLN A C 1
ATOM 1642 O O . GLN A 1 201 ? -21.204 -4.837 7.807 1.00 95.12 201 GLN A O 1
ATOM 1647 N N . GLU A 1 202 ? -20.506 -2.918 6.881 1.00 95.50 202 GLU A N 1
ATOM 1648 C CA . GLU A 1 202 ? -21.606 -2.084 7.378 1.00 95.50 202 GLU A CA 1
ATOM 1649 C C . GLU A 1 202 ? -22.976 -2.554 6.863 1.00 95.50 202 GLU A C 1
ATOM 1651 O O . GLU A 1 202 ? -23.957 -2.532 7.600 1.00 95.50 202 GLU A O 1
ATOM 1656 N N . ARG A 1 203 ? -23.049 -3.023 5.610 1.00 94.44 203 ARG A N 1
ATOM 1657 C CA . ARG A 1 203 ? -24.283 -3.565 5.011 1.00 94.44 203 ARG A CA 1
ATOM 1658 C C . ARG A 1 203 ? -24.640 -4.972 5.488 1.00 94.44 203 ARG A C 1
ATOM 1660 O O . ARG A 1 203 ? -25.781 -5.381 5.300 1.00 94.44 203 ARG A O 1
ATOM 1667 N N . HIS A 1 204 ? -23.675 -5.691 6.053 1.00 92.19 204 HIS A N 1
ATOM 1668 C CA . HIS A 1 204 ? -23.816 -7.073 6.508 1.00 92.19 204 HIS A CA 1
ATOM 1669 C C . HIS A 1 204 ? -23.264 -7.244 7.933 1.00 92.19 204 HIS A C 1
ATOM 1671 O O . HIS A 1 204 ? -22.320 -8.017 8.140 1.00 92.19 204 HIS A O 1
ATOM 1677 N N . PRO A 1 205 ? -23.795 -6.506 8.926 1.00 90.12 205 PRO A N 1
ATOM 1678 C CA . PRO A 1 205 ? -23.291 -6.541 10.300 1.00 90.12 205 PRO A CA 1
ATOM 1679 C C . PRO A 1 205 ? -23.434 -7.922 10.959 1.00 90.12 205 PRO A C 1
ATOM 1681 O O . PRO A 1 205 ? -22.703 -8.237 11.897 1.00 90.12 205 PRO A O 1
ATOM 1684 N N . GLU A 1 206 ? -24.353 -8.754 10.470 1.00 90.25 206 GLU A N 1
ATOM 1685 C CA . GLU A 1 206 ? -24.595 -10.122 10.928 1.00 90.25 206 GLU A CA 1
ATOM 1686 C C . GLU A 1 206 ? -23.517 -11.124 10.496 1.00 90.25 206 GLU A C 1
ATOM 1688 O O . GLU A 1 206 ? -23.361 -12.172 11.128 1.00 90.25 206 GLU A O 1
ATOM 1693 N N . LEU A 1 207 ? -22.785 -10.825 9.419 1.00 91.38 207 LEU A N 1
ATOM 1694 C CA . LEU A 1 207 ? -21.776 -11.721 8.869 1.00 91.38 207 LEU A CA 1
ATOM 1695 C C . LEU A 1 207 ? -20.434 -11.537 9.572 1.00 91.38 207 LEU A C 1
ATOM 1697 O O . LEU A 1 207 ? -20.020 -10.427 9.924 1.00 91.38 207 LEU A O 1
ATOM 1701 N N . LYS A 1 208 ? -19.695 -12.643 9.701 1.00 91.44 208 LYS A N 1
ATOM 1702 C CA . LYS A 1 208 ? -18.292 -12.586 10.126 1.00 91.44 208 LYS A CA 1
ATOM 1703 C C . LYS A 1 208 ? -17.484 -11.754 9.126 1.00 91.44 208 LYS A C 1
ATOM 1705 O O . LYS A 1 208 ? -17.768 -11.819 7.928 1.00 91.44 208 LYS A O 1
ATOM 1710 N N . PRO A 1 209 ? -16.435 -11.040 9.563 1.00 88.38 209 PRO A N 1
ATOM 1711 C CA . PRO A 1 209 ? -15.623 -10.232 8.658 1.00 88.38 209 PRO A CA 1
ATOM 1712 C C . PRO A 1 209 ? -14.988 -11.046 7.533 1.00 88.38 209 PRO A C 1
ATOM 1714 O O . PRO A 1 209 ? -14.847 -10.552 6.415 1.00 88.38 209 PRO A O 1
ATOM 1717 N N . GLU A 1 210 ? -14.665 -12.315 7.776 1.00 88.94 210 GLU A N 1
ATOM 1718 C CA . GLU A 1 210 ? -14.189 -13.218 6.734 1.00 88.94 210 GLU A CA 1
ATOM 1719 C C . GLU A 1 210 ? -15.248 -13.495 5.664 1.00 88.94 210 GLU A C 1
ATOM 1721 O O . GLU A 1 210 ? -14.938 -13.578 4.479 1.00 88.94 210 GLU A O 1
ATOM 1726 N N . GLU A 1 211 ? -16.511 -13.579 6.054 1.00 87.19 211 GLU A N 1
ATOM 1727 C CA . GLU A 1 211 ? -17.613 -13.806 5.128 1.00 87.19 211 GLU A CA 1
ATOM 1728 C C . GLU A 1 211 ? -17.983 -12.509 4.399 1.00 87.19 211 GLU A C 1
ATOM 1730 O O . GLU A 1 211 ? -18.083 -12.516 3.177 1.00 87.19 211 GLU A O 1
ATOM 1735 N N . ALA A 1 212 ? -18.097 -11.375 5.091 1.00 86.00 212 ALA A N 1
ATOM 1736 C CA . ALA A 1 212 ? -18.503 -10.107 4.478 1.00 86.00 212 ALA A CA 1
ATOM 1737 C C . ALA A 1 212 ? -17.434 -9.482 3.559 1.00 86.00 212 ALA A C 1
ATOM 1739 O O . ALA A 1 212 ? -17.763 -8.881 2.531 1.00 86.00 212 ALA A O 1
ATOM 1740 N N . ILE A 1 213 ? -16.151 -9.589 3.927 1.00 84.94 213 ILE A N 1
ATOM 1741 C CA . ILE A 1 213 ? -15.055 -8.865 3.258 1.00 84.94 213 ILE A CA 1
ATOM 1742 C C . ILE A 1 213 ? -14.254 -9.777 2.319 1.00 84.94 213 ILE A C 1
ATOM 1744 O O . ILE A 1 213 ? -13.860 -9.332 1.235 1.00 84.94 213 ILE A O 1
ATOM 1748 N N . LEU A 1 214 ? -14.000 -11.039 2.696 1.00 80.88 214 LEU A N 1
ATOM 1749 C CA . LEU A 1 214 ? -13.203 -11.940 1.853 1.00 80.88 214 LEU A CA 1
ATOM 1750 C C . LEU A 1 214 ? -14.051 -12.649 0.787 1.00 80.88 214 LEU A C 1
ATOM 1752 O O . LEU A 1 214 ? -13.521 -12.977 -0.282 1.00 80.88 214 LEU A O 1
ATOM 1756 N N . SER A 1 215 ? -15.358 -12.849 1.010 1.00 66.25 215 SER A N 1
ATOM 1757 C CA . SER A 1 215 ? -16.223 -13.400 -0.036 1.00 66.25 215 SER A CA 1
ATOM 1758 C C . SER A 1 215 ? -16.388 -12.378 -1.174 1.00 66.25 215 SER A C 1
ATOM 1760 O O . SER A 1 215 ? -16.731 -11.210 -0.989 1.00 66.25 215 SER A O 1
ATOM 1762 N N . GLY A 1 216 ? -16.026 -12.790 -2.390 1.00 56.69 216 GLY A N 1
ATOM 1763 C CA . GLY A 1 216 ? -16.073 -11.939 -3.582 1.00 56.69 216 GLY A CA 1
ATOM 1764 C C . GLY A 1 216 ? -14.743 -11.321 -4.031 1.00 56.69 216 GLY A C 1
ATOM 1765 O O . GLY A 1 216 ? -14.760 -10.568 -5.000 1.00 56.69 216 GLY A O 1
ATOM 1766 N N . GLN A 1 217 ? -13.597 -11.647 -3.414 1.00 57.59 217 GLN A N 1
ATOM 1767 C CA . GLN A 1 217 ? -12.282 -11.269 -3.978 1.00 57.59 217 GLN A CA 1
ATOM 1768 C C . GLN A 1 217 ? -11.827 -12.175 -5.137 1.00 57.59 217 GLN A C 1
ATOM 1770 O O . GLN A 1 217 ? -10.990 -11.775 -5.937 1.00 57.59 217 GLN A O 1
ATOM 1775 N N . LEU A 1 218 ? -12.408 -13.376 -5.265 1.00 44.44 218 LEU A N 1
ATOM 1776 C CA . LEU A 1 218 ? -12.041 -14.377 -6.281 1.00 44.44 218 LEU A CA 1
ATOM 1777 C C . LEU A 1 218 ? -12.843 -14.290 -7.593 1.00 44.44 218 LEU A C 1
ATOM 1779 O O . LEU A 1 218 ? -12.568 -15.041 -8.524 1.00 44.44 218 LEU A O 1
ATOM 1783 N N . GLN A 1 219 ? -13.818 -13.386 -7.710 1.00 36.47 219 GLN A N 1
ATOM 1784 C CA . GLN A 1 219 ? -14.613 -13.235 -8.934 1.00 36.47 219 GLN A CA 1
ATOM 1785 C C . GLN A 1 219 ? -14.125 -12.039 -9.756 1.00 36.47 219 GLN A C 1
ATOM 1787 O O . GLN A 1 219 ? -14.748 -10.984 -9.722 1.00 36.47 219 GLN A O 1
ATOM 1792 N N . LYS A 1 220 ? -12.984 -12.197 -10.438 1.00 36.44 220 LYS A N 1
ATOM 1793 C CA . LYS A 1 220 ? -12.585 -11.508 -11.691 1.00 36.44 220 LYS A CA 1
ATOM 1794 C C . LYS A 1 220 ? -11.152 -11.911 -12.070 1.00 36.44 220 LYS A C 1
ATOM 1796 O O . LYS A 1 220 ? -10.270 -11.077 -12.215 1.00 36.44 220 LYS A O 1
ATOM 1801 N N . ASN A 1 221 ? -10.929 -13.216 -12.197 1.00 34.09 221 ASN A N 1
ATOM 1802 C CA . ASN A 1 221 ? -9.799 -13.755 -12.948 1.00 34.09 221 ASN A CA 1
ATOM 1803 C C . ASN A 1 221 ? -10.403 -14.565 -14.099 1.00 34.09 221 ASN A C 1
ATOM 1805 O O . ASN A 1 221 ? -10.611 -15.771 -13.974 1.00 34.09 221 ASN A O 1
ATOM 1809 N N . GLY A 1 222 ? -10.788 -13.855 -15.154 1.00 31.77 222 GLY A N 1
ATOM 1810 C CA . GLY A 1 222 ? -11.250 -14.379 -16.433 1.00 31.77 222 GLY A CA 1
ATOM 1811 C C . GLY A 1 222 ? -10.845 -13.395 -17.510 1.00 31.77 222 GLY A C 1
ATOM 1812 O O . GLY A 1 222 ? -11.069 -12.187 -17.265 1.00 31.77 222 GLY A O 1
#

Organism: NCBI:txid2820710

Secondary structure (DSSP, 8-state):
--SS-GGG---TT--HHHHHHHHHHHTTT---HHHHHHHHHHHHHHHHHHH--S-HHHHHH-GGGB-HHHH-B-TTS-TTS-GGGSPBSSPPEEEEEEEEETTEEEEEEEEEETTEE--S-EES-TTBSBSEE-HHHHSEEEEEETHHHHHHHHHHH--HHHHHHHHHHHHHHHHHHHHHHHHSEEEEEEE--HHHHHHHHHH-TTS-HIIIIITTSSS---

Sequence (222 aa):
MGLYPEQYGLPDDAEIKDINAFKKKINWGEIPAFFQLVGKAIADAEGFIHYGFDNAFKKLVDRKNWNYDLLGIADTADRTLPEHAIEPIRPPKICLYHVFNKNGYELLAFPYVNNLLVDDYREGDPQLEFKRWDPSQMKKLVRIPELHKFIAFTLNKGDDADMALIIHAHNVVNRMISMLQQELIVNEIRGLSIDQAFKRQERHPELKPEEAILSGQLQKNG

pLDDT: mean 91.33, std 11.37, range [31.77, 98.44]